Protein AF-A0A6I9X8B0-F1 (afdb_monomer)

Secondary structure (DSSP, 8-state):
-HHHHHHHHHSS----GGGSS-S--SS---EEEEEEEEE-TT--EEEEEEEEETTEEEEEEETTTTEEEESSTTHHHHHHHHHT-HHHHHHHHHIIIIIHHHHHHHHHHHSHHHHS--BPPEEEEEEEE-STTEEEEEEEEEEEBSS-EEEEEEETTEE--TTEEE---EE-TTS-EEEEEEEEEEGGGGGGEEEEEEETT-SS-EEE----------------------------

Solvent-accessible surface area (backbone atoms only — not comparable to full-atom values): 14202 Å² total; per-residue (Å²): 125,67,69,57,60,54,46,61,65,61,69,41,70,93,64,67,75,72,82,71,56,84,78,78,72,95,69,92,81,49,81,45,77,50,77,45,57,49,75,46,96,89,66,51,72,48,63,45,48,37,34,30,45,7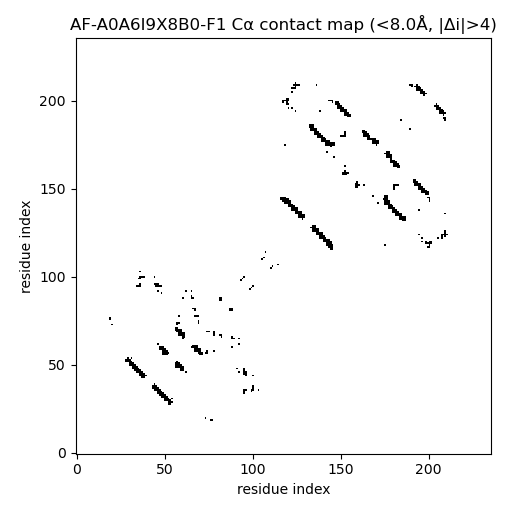3,90,37,74,28,38,33,58,38,82,89,79,58,44,68,47,51,67,43,80,75,26,45,60,57,36,53,58,49,64,74,38,63,65,56,45,52,53,52,48,46,42,30,69,44,58,41,44,54,48,49,53,49,47,51,68,76,36,41,67,70,71,67,49,58,36,49,64,50,72,50,44,47,76,44,84,50,79,93,61,30,26,34,44,35,38,38,38,34,62,18,24,64,82,71,67,49,77,45,47,24,47,86,84,42,78,49,68,82,69,49,51,70,57,72,79,41,80,45,97,88,73,28,26,34,39,38,42,28,36,70,42,47,59,94,54,47,88,52,43,34,38,38,38,41,42,90,40,42,98,60,69,48,74,43,54,74,69,81,82,74,80,77,80,72,81,72,75,83,79,78,91,79,80,82,84,81,87,76,86,84,89,134

Radius of gyration: 28.67 Å; Cα contacts (8 Å, |Δi|>4): 353; chains: 1; bounding box: 65×74×68 Å

Sequence (236 aa):
MTENLHRWLSDLPVMSPFSCIPIFSAGFHSWQNVIGCRLSDEGQKQGVYQYGYDGEDFISLDEKTLSWIAANVHAQETKRRWEAEPLIALSKKDCLENKCIELLQKCVKYGKDSLLRKEPPVAKVTHKIQYKGLETLICRVYSFYPKEVNVTWRKDGKVCEKGTFGTDVLPNSDGTYHTWLSIKVDIEKRDYYRCYVEHAGLPKPLIVAWEEPGERTGVGVPVECGQTCPLSGHTK

InterPro domains:
  IPR001039 MHC class I alpha chain, alpha1 alpha2 domains [PR01638] (27-43)
  IPR001039 MHC class I alpha chain, alpha1 alpha2 domains [PR01638] (47-64)
  IPR001039 MHC class I alpha chain, alpha1 alpha2 domains [PR01638] (93-111)
  IPR003006 Immunoglobulin/major histocompatibility complex, conserved site [PS00290] (193-199)
  IPR003597 Immunoglobulin C1-set [PF07654] (132-202)
  IPR003597 Immunoglobulin C1-set [SM00407] (134-205)
  IPR007110 Immunoglobulin-like domain [PS50835] (120-209)
  IPR011161 MHC class I-like antigen recognition-like [PF00129] (26-115)
  IPR011162 MHC classes I/II-like antigen recognition protein [SSF54452] (25-113)
  IPR013783 Immunoglobulin-like fold [G3DSA:2.60.40.10] (117-212)
  IPR036179 Immunoglobulin-like domain superfamily [SSF48726] (120-212)
  IPR037055 MHC class I-like antigen recognition-like superfamily [G3DSA:3.30.500.10] (20-116)
  IPR050208 Antigen-presenting and immune regulatory MHC class I-related [PTHR16675] (25-219)

pLDDT: mean 81.99, std 22.09, range [30.02, 98.25]

Structure (mmCIF, N/CA/C/O backbone):
data_AF-A0A6I9X8B0-F1
#
_entry.id   AF-A0A6I9X8B0-F1
#
loop_
_atom_site.group_PDB
_atom_site.id
_atom_site.type_symbol
_atom_site.label_atom_id
_atom_site.label_alt_id
_atom_site.label_comp_id
_atom_site.label_asym_id
_atom_site.label_entity_id
_atom_site.label_seq_id
_atom_site.pdbx_PDB_ins_code
_atom_site.Cartn_x
_atom_site.Cartn_y
_atom_site.Cartn_z
_atom_site.occupancy
_atom_site.B_iso_or_equiv
_atom_site.auth_seq_id
_atom_site.auth_comp_id
_atom_site.auth_asym_id
_atom_site.auth_atom_id
_atom_site.pdbx_PDB_model_num
ATOM 1 N N . MET A 1 1 ? -0.646 -17.484 -19.642 1.00 38.97 1 MET A N 1
ATOM 2 C CA . MET A 1 1 ? -0.103 -16.342 -18.860 1.00 38.97 1 MET A CA 1
ATOM 3 C C . MET A 1 1 ? 1.308 -16.595 -18.324 1.00 38.97 1 MET A C 1
ATOM 5 O O . MET A 1 1 ? 2.031 -15.629 -18.136 1.00 38.97 1 MET A O 1
ATOM 9 N N . THR A 1 2 ? 1.734 -17.849 -18.142 1.00 30.02 2 THR A N 1
ATOM 10 C CA . THR A 1 2 ? 3.074 -18.242 -17.660 1.00 30.02 2 THR A CA 1
ATOM 11 C C . THR A 1 2 ? 4.187 -18.176 -18.715 1.00 30.02 2 THR A C 1
ATOM 13 O O . THR A 1 2 ? 5.326 -17.883 -18.367 1.00 30.02 2 THR A O 1
ATOM 16 N N . GLU A 1 3 ? 3.875 -18.356 -20.004 1.00 30.12 3 GLU A N 1
ATOM 17 C CA . GLU A 1 3 ? 4.884 -18.292 -21.080 1.00 30.12 3 GLU A CA 1
ATOM 18 C C . GLU A 1 3 ? 5.527 -16.909 -21.233 1.00 30.12 3 GLU A C 1
ATOM 20 O O . GLU A 1 3 ? 6.707 -16.814 -21.554 1.00 30.12 3 GLU A O 1
ATOM 25 N N . ASN A 1 4 ? 4.792 -15.830 -20.940 1.00 40.75 4 ASN A N 1
ATOM 26 C CA . ASN A 1 4 ? 5.361 -14.487 -21.013 1.00 40.75 4 ASN A CA 1
ATOM 27 C C . ASN A 1 4 ? 6.419 -14.272 -19.927 1.00 40.75 4 ASN A C 1
ATOM 29 O O . ASN A 1 4 ? 7.478 -13.750 -20.248 1.00 40.75 4 ASN A O 1
ATOM 33 N N . LEU A 1 5 ? 6.183 -14.708 -18.682 1.00 37.25 5 LEU A N 1
ATOM 34 C CA . LEU A 1 5 ? 7.126 -14.522 -17.568 1.00 37.25 5 LEU A CA 1
ATOM 35 C C . LEU A 1 5 ? 8.457 -15.254 -17.809 1.00 37.25 5 LEU A C 1
ATOM 37 O O . LEU A 1 5 ? 9.519 -14.688 -17.568 1.00 37.25 5 LEU A O 1
ATOM 41 N N . HIS A 1 6 ? 8.404 -16.468 -18.369 1.00 32.59 6 HIS A N 1
ATOM 42 C CA . HIS A 1 6 ? 9.606 -17.192 -18.790 1.00 32.59 6 HIS A CA 1
ATOM 43 C C . HIS A 1 6 ? 10.332 -16.494 -19.944 1.00 32.59 6 HIS A C 1
ATOM 45 O O . HIS A 1 6 ? 11.556 -16.414 -19.909 1.00 32.59 6 HIS A O 1
ATOM 51 N N . ARG A 1 7 ? 9.595 -15.927 -20.912 1.00 34.72 7 ARG A N 1
ATOM 52 C CA . ARG A 1 7 ? 10.187 -15.166 -22.021 1.00 34.72 7 ARG A CA 1
ATOM 53 C C . ARG A 1 7 ? 10.874 -13.882 -21.548 1.00 34.72 7 ARG A C 1
ATOM 55 O O . ARG A 1 7 ? 11.932 -13.540 -22.046 1.00 34.72 7 ARG A O 1
ATOM 62 N N . TRP A 1 8 ? 10.328 -13.212 -20.532 1.00 41.34 8 TRP A N 1
ATOM 63 C CA . TRP A 1 8 ? 10.958 -12.052 -19.886 1.00 41.34 8 TRP A CA 1
ATOM 64 C C . TRP A 1 8 ? 12.257 -12.400 -19.149 1.00 41.34 8 TRP A C 1
ATOM 66 O O . TRP A 1 8 ? 13.188 -11.598 -19.156 1.00 41.34 8 TRP A O 1
ATOM 76 N N . LEU A 1 9 ? 12.331 -13.586 -18.536 1.00 33.78 9 LEU A N 1
ATOM 77 C CA . LEU A 1 9 ? 13.557 -14.094 -17.913 1.00 33.78 9 LEU A CA 1
ATOM 78 C C . LEU A 1 9 ? 14.574 -14.597 -18.953 1.00 33.78 9 LEU A C 1
ATOM 80 O O . LEU A 1 9 ? 15.768 -14.549 -18.684 1.00 33.78 9 LEU A O 1
ATOM 84 N N . SER A 1 10 ? 14.129 -15.053 -20.132 1.00 33.91 10 SER A N 1
ATOM 85 C CA . SER A 1 10 ? 15.003 -15.560 -21.205 1.00 33.91 10 SER A CA 1
ATOM 86 C C . SER A 1 10 ? 15.423 -14.515 -22.247 1.00 33.91 10 SER A C 1
ATOM 88 O O . SER A 1 10 ? 16.417 -14.727 -22.929 1.00 33.91 10 SER A O 1
ATOM 90 N N . ASP A 1 11 ? 14.683 -13.407 -22.377 1.00 35.75 11 ASP A N 1
ATOM 91 C CA . ASP A 1 11 ? 15.052 -12.219 -23.170 1.00 35.75 11 ASP A CA 1
ATOM 92 C C . ASP A 1 11 ? 15.978 -11.278 -22.374 1.00 35.75 11 ASP A C 1
ATOM 94 O O . ASP A 1 11 ? 16.371 -10.211 -22.854 1.00 35.75 11 ASP A O 1
ATOM 98 N N . LEU A 1 12 ? 16.354 -11.660 -21.146 1.00 35.00 12 LEU A N 1
ATOM 99 C CA . LEU A 1 12 ? 17.630 -11.234 -20.596 1.00 35.00 12 LEU A CA 1
ATOM 100 C C . LEU A 1 12 ? 18.676 -11.792 -21.562 1.00 35.00 12 LEU A C 1
ATOM 102 O O . LEU A 1 12 ? 18.775 -13.016 -21.678 1.00 35.00 12 LEU A O 1
ATOM 106 N N . PRO A 1 13 ? 19.479 -10.959 -22.251 1.00 33.38 13 PRO A N 1
ATOM 107 C CA . PRO A 1 13 ? 20.732 -11.471 -22.757 1.00 33.38 13 PRO A CA 1
ATOM 108 C C . PRO A 1 13 ? 21.352 -12.241 -21.596 1.00 33.38 13 PRO A C 1
ATOM 110 O O . PRO A 1 13 ? 21.390 -11.731 -20.470 1.00 33.38 13 PRO A O 1
ATOM 113 N N . VAL A 1 14 ? 21.834 -13.452 -21.850 1.00 37.66 14 VAL A N 1
ATOM 114 C CA . VAL A 1 14 ? 22.830 -14.089 -20.989 1.00 37.66 14 VAL A CA 1
ATOM 115 C C . VAL A 1 14 ? 24.106 -13.241 -21.104 1.00 37.66 14 VAL A C 1
ATOM 117 O O . VAL A 1 14 ? 25.134 -13.654 -21.617 1.00 37.66 14 VAL A O 1
ATOM 120 N N . MET A 1 15 ? 24.022 -11.983 -20.693 1.00 37.66 15 MET A N 1
ATOM 121 C CA . MET A 1 15 ? 25.127 -11.114 -20.393 1.00 37.66 15 MET A CA 1
ATOM 122 C C . MET A 1 15 ? 25.240 -11.214 -18.895 1.00 37.66 15 MET A C 1
ATOM 124 O O . MET A 1 15 ? 24.616 -10.463 -18.153 1.00 37.66 15 MET A O 1
ATOM 128 N N . SER A 1 16 ? 25.987 -12.233 -18.484 1.00 36.16 16 SER A N 1
ATOM 129 C CA . SER A 1 16 ? 26.510 -12.365 -17.137 1.00 36.16 16 SER A CA 1
ATOM 130 C C . SER A 1 16 ? 26.833 -10.971 -16.568 1.00 36.16 16 SER A C 1
ATOM 132 O O . SER A 1 16 ? 27.780 -10.335 -17.046 1.00 36.16 16 SER A O 1
ATOM 134 N N . PRO A 1 17 ? 26.076 -10.469 -15.571 1.00 42.75 17 PRO A N 1
ATOM 135 C CA . PRO A 1 17 ? 26.444 -9.237 -14.874 1.00 42.75 17 PRO A CA 1
ATOM 136 C C . PRO A 1 17 ? 27.769 -9.420 -14.110 1.00 42.75 17 PRO A C 1
ATOM 138 O O . PRO A 1 17 ? 28.412 -8.450 -13.722 1.00 42.75 17 PRO A O 1
ATOM 141 N N . PHE A 1 18 ? 28.232 -10.668 -13.964 1.00 42.75 18 PHE A N 1
ATOM 142 C CA . PHE A 1 18 ? 29.456 -11.029 -13.261 1.00 42.75 18 PHE A CA 1
ATOM 143 C C . PHE A 1 18 ? 30.750 -10.676 -14.006 1.00 42.75 18 PHE A C 1
ATOM 145 O O . PHE A 1 18 ? 31.819 -10.852 -13.432 1.00 42.75 18 PHE A O 1
ATOM 152 N N . SER A 1 19 ? 30.716 -10.178 -15.251 1.00 44.72 19 SER A N 1
ATOM 153 C CA . SER A 1 19 ? 31.970 -9.843 -15.952 1.00 44.72 19 SER A CA 1
ATOM 154 C C . SER A 1 19 ? 32.614 -8.528 -15.494 1.00 44.72 19 SER A C 1
ATOM 156 O O . SER A 1 19 ? 33.729 -8.240 -15.921 1.00 44.72 19 SER A O 1
ATOM 158 N N . CYS A 1 20 ? 31.919 -7.700 -14.706 1.00 48.81 20 CYS A N 1
ATOM 159 C CA . CYS A 1 20 ? 32.376 -6.341 -14.376 1.00 48.81 20 CYS A CA 1
ATOM 160 C C . CYS A 1 20 ? 32.254 -5.967 -12.891 1.00 48.81 20 CYS A C 1
ATOM 162 O O . CYS A 1 20 ? 32.573 -4.838 -12.525 1.00 48.81 20 CYS A O 1
ATOM 164 N N . ILE A 1 21 ? 31.843 -6.895 -12.026 1.00 48.47 21 ILE A N 1
ATOM 165 C CA . ILE A 1 21 ? 31.989 -6.722 -10.578 1.00 48.47 21 ILE A CA 1
ATOM 166 C C . ILE A 1 21 ? 33.419 -7.162 -10.248 1.00 48.47 21 ILE A C 1
ATOM 168 O O . ILE A 1 21 ? 33.791 -8.273 -10.635 1.00 48.47 21 ILE A O 1
ATOM 172 N N . PRO A 1 22 ? 34.261 -6.327 -9.612 1.00 46.34 22 PRO A N 1
ATOM 173 C CA . PRO A 1 22 ? 35.614 -6.736 -9.268 1.00 46.34 22 PRO A CA 1
ATOM 174 C C . PRO A 1 22 ? 35.566 -8.001 -8.395 1.00 46.34 22 PRO A C 1
ATOM 176 O O . PRO A 1 22 ? 35.023 -8.002 -7.298 1.00 46.34 22 PRO A O 1
ATOM 179 N N . ILE A 1 23 ? 36.089 -9.076 -8.986 1.00 53.22 23 ILE A N 1
ATOM 180 C CA . ILE A 1 23 ? 36.552 -10.366 -8.458 1.00 53.22 23 ILE A CA 1
ATOM 181 C C . ILE A 1 23 ? 36.310 -10.592 -6.948 1.00 53.22 23 ILE A C 1
ATOM 183 O O . ILE A 1 23 ? 37.020 -10.066 -6.097 1.00 53.22 23 ILE A O 1
ATOM 187 N N . PHE A 1 24 ? 35.355 -11.496 -6.691 1.00 49.34 24 PHE A N 1
ATOM 188 C CA . PHE A 1 24 ? 35.249 -12.459 -5.584 1.00 49.34 24 PHE A CA 1
ATOM 189 C C . PHE A 1 24 ? 35.449 -11.939 -4.154 1.00 49.34 24 PHE A C 1
ATOM 191 O O . PHE A 1 24 ? 36.402 -12.299 -3.462 1.00 49.34 24 PHE A O 1
ATOM 198 N N . SER A 1 25 ? 34.433 -11.248 -3.638 1.00 56.28 25 SER A N 1
ATOM 199 C CA . SER A 1 25 ? 34.034 -11.520 -2.257 1.00 56.28 25 SER A CA 1
ATOM 200 C C . SER A 1 25 ? 33.436 -12.930 -2.218 1.00 56.28 25 SER A C 1
ATOM 202 O O . SER A 1 25 ? 32.526 -13.244 -2.986 1.00 56.28 25 SER A O 1
ATOM 204 N N . ALA A 1 26 ? 33.955 -13.813 -1.366 1.00 67.81 26 ALA A N 1
ATOM 205 C CA . ALA A 1 26 ? 33.262 -15.055 -1.052 1.00 67.81 26 ALA A CA 1
ATOM 206 C C . ALA A 1 26 ? 31.986 -14.688 -0.274 1.00 67.81 26 ALA A C 1
ATOM 208 O O . ALA A 1 26 ? 32.034 -14.453 0.930 1.00 67.81 26 ALA A O 1
ATOM 209 N N . GLY A 1 27 ? 30.857 -14.576 -0.973 1.00 78.69 27 GLY A N 1
ATOM 210 C CA . GLY A 1 27 ? 29.609 -14.106 -0.386 1.00 78.69 27 GLY A CA 1
ATOM 211 C C . GLY A 1 27 ? 28.408 -14.299 -1.304 1.00 78.69 27 GLY A C 1
ATOM 212 O O . GLY A 1 27 ? 28.542 -14.550 -2.501 1.00 78.69 27 GLY A O 1
ATOM 213 N N . PHE A 1 28 ? 27.216 -14.218 -0.717 1.00 86.44 28 PHE A N 1
ATOM 214 C CA . PHE A 1 28 ? 25.969 -14.181 -1.469 1.00 86.44 28 PHE A CA 1
ATOM 215 C C . PHE A 1 28 ? 25.737 -12.755 -1.966 1.00 86.44 28 PHE A C 1
ATOM 217 O O . PHE A 1 28 ? 25.755 -11.824 -1.165 1.00 86.44 28 PHE A O 1
ATOM 224 N N . HIS A 1 29 ? 25.493 -12.616 -3.265 1.00 85.88 29 HIS A N 1
ATOM 225 C CA . HIS A 1 29 ? 25.162 -11.347 -3.898 1.00 85.88 29 HIS A CA 1
ATOM 226 C C . HIS A 1 29 ? 23.784 -11.432 -4.547 1.00 85.88 29 HIS A C 1
ATOM 228 O O . HIS A 1 29 ? 23.370 -12.493 -5.024 1.00 85.88 29 HIS A O 1
ATOM 234 N N . SER A 1 30 ? 23.074 -10.311 -4.588 1.00 89.81 30 SER A N 1
ATOM 235 C CA . SER A 1 30 ? 21.738 -10.208 -5.164 1.00 89.81 30 SER A CA 1
ATOM 236 C C . SER A 1 30 ? 21.702 -9.179 -6.285 1.00 89.81 30 SER A C 1
ATOM 238 O O . SER A 1 30 ? 22.253 -8.089 -6.178 1.00 89.81 30 SER A O 1
ATOM 240 N N . TRP A 1 31 ? 21.026 -9.538 -7.372 1.00 89.81 31 TRP A N 1
ATOM 241 C CA . TRP A 1 31 ? 20.753 -8.659 -8.501 1.00 89.81 31 TRP A CA 1
ATOM 242 C C . TRP A 1 31 ? 19.243 -8.591 -8.695 1.00 89.81 31 TRP A C 1
ATOM 244 O O . TRP A 1 31 ? 18.586 -9.618 -8.875 1.00 89.81 31 TRP A O 1
ATOM 254 N N . GLN A 1 32 ? 18.687 -7.388 -8.634 1.00 93.56 32 GLN A N 1
ATOM 255 C CA . GLN A 1 32 ? 17.250 -7.148 -8.686 1.00 93.56 32 GLN A CA 1
ATOM 256 C C . GLN A 1 32 ? 16.920 -6.249 -9.870 1.00 93.56 32 GLN A C 1
ATOM 258 O O . GLN A 1 32 ? 17.686 -5.352 -10.206 1.00 93.56 32 GLN A O 1
ATOM 263 N N . ASN A 1 33 ? 15.778 -6.492 -10.510 1.00 94.06 33 ASN A N 1
ATOM 264 C CA . ASN A 1 33 ? 15.296 -5.694 -11.631 1.00 94.06 33 ASN A CA 1
ATOM 265 C C . ASN A 1 33 ? 13.854 -5.260 -11.371 1.00 94.06 33 ASN A C 1
ATOM 267 O O . ASN A 1 33 ? 12.981 -6.102 -11.155 1.00 94.06 33 ASN A O 1
ATOM 271 N N . VAL A 1 34 ? 13.618 -3.954 -11.414 1.00 93.88 34 VAL A N 1
ATOM 272 C CA . VAL A 1 34 ? 12.305 -3.329 -11.303 1.00 93.88 34 VAL A CA 1
ATOM 273 C C . VAL A 1 34 ? 11.911 -2.827 -12.685 1.00 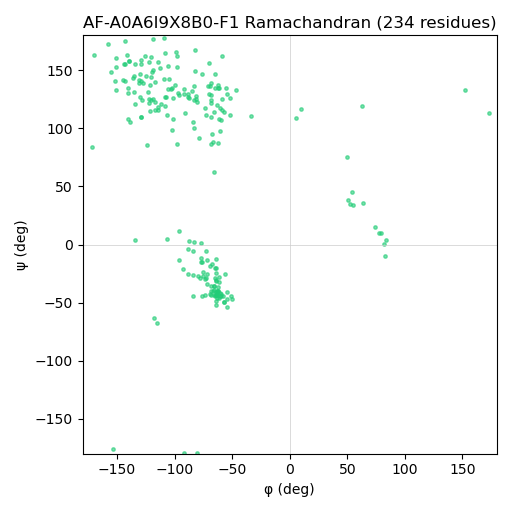93.88 34 VAL A C 1
ATOM 275 O O . VAL A 1 34 ? 12.497 -1.880 -13.207 1.00 93.88 34 VAL A O 1
ATOM 278 N N . ILE A 1 35 ? 10.895 -3.469 -13.262 1.00 93.56 35 ILE A N 1
ATOM 279 C CA . ILE A 1 35 ? 10.276 -3.074 -14.528 1.00 93.56 35 ILE A CA 1
ATOM 280 C C . ILE A 1 35 ? 8.810 -2.763 -14.245 1.00 93.56 35 ILE A C 1
ATOM 282 O O . ILE A 1 35 ? 8.087 -3.612 -13.722 1.00 93.56 35 ILE A O 1
ATOM 286 N N . GLY A 1 36 ? 8.355 -1.569 -14.606 1.00 93.75 36 GLY A N 1
ATOM 287 C CA . GLY A 1 36 ? 6.966 -1.165 -14.423 1.00 93.75 36 GLY A CA 1
ATOM 288 C C . GLY A 1 36 ? 6.517 -0.161 -15.471 1.00 93.75 36 GLY A C 1
ATOM 289 O O . GLY A 1 36 ? 7.336 0.493 -16.105 1.00 93.75 36 GLY A O 1
ATOM 290 N N . CYS A 1 37 ? 5.207 -0.034 -15.647 1.00 95.38 37 CYS A N 1
ATOM 291 C CA . CYS A 1 37 ? 4.609 0.997 -16.482 1.00 95.38 37 CYS A CA 1
ATOM 292 C C . CYS A 1 37 ? 3.300 1.501 -15.879 1.00 95.38 37 CYS A C 1
ATOM 294 O O . CYS A 1 37 ? 2.620 0.804 -15.122 1.00 95.38 37 CYS A O 1
ATOM 296 N N . ARG A 1 38 ? 2.946 2.728 -16.244 1.00 94.75 38 ARG A N 1
ATOM 297 C CA . ARG A 1 38 ? 1.712 3.415 -15.893 1.00 94.75 38 ARG A CA 1
ATOM 298 C C . ARG A 1 38 ? 1.110 4.006 -17.162 1.00 94.75 38 ARG A C 1
ATOM 300 O O . ARG A 1 38 ? 1.829 4.565 -17.989 1.00 94.75 38 ARG A O 1
ATOM 307 N N . LEU A 1 39 ? -0.207 3.891 -17.276 1.00 95.12 39 LEU A N 1
ATOM 308 C CA . LEU A 1 39 ? -1.019 4.559 -18.285 1.00 95.12 39 LEU A CA 1
ATOM 309 C C . LEU A 1 39 ? -1.978 5.505 -17.559 1.00 95.12 39 LEU A C 1
ATOM 311 O O . LEU A 1 39 ? -2.706 5.043 -16.681 1.00 95.12 39 LEU A O 1
ATOM 315 N N . SER A 1 40 ? -1.944 6.797 -17.881 1.00 94.25 40 SER A N 1
ATOM 316 C CA . SER A 1 40 ? -2.922 7.764 -17.369 1.00 94.25 40 SER A CA 1
ATOM 317 C C . SER A 1 40 ? -4.214 7.745 -18.190 1.00 94.25 40 SER A C 1
ATOM 319 O O . SER A 1 40 ? -4.246 7.200 -19.298 1.00 94.25 40 SER A O 1
ATOM 321 N N . ASP A 1 41 ? -5.263 8.380 -17.668 1.00 91.06 41 ASP A N 1
ATOM 322 C CA . ASP A 1 41 ? -6.545 8.522 -18.367 1.00 91.06 41 ASP A CA 1
ATOM 323 C C . ASP A 1 41 ? -6.413 9.379 -19.642 1.00 91.06 41 ASP A C 1
ATOM 325 O O . ASP A 1 41 ? -7.099 9.140 -20.633 1.00 91.06 41 ASP A O 1
ATOM 329 N N . GLU A 1 42 ? -5.462 10.318 -19.666 1.00 93.94 42 GLU A N 1
ATOM 330 C CA . GLU A 1 42 ? -5.088 11.123 -20.839 1.00 93.94 42 GLU A CA 1
ATOM 331 C C . GLU A 1 42 ? -4.221 10.348 -21.850 1.00 93.94 42 GLU A C 1
ATOM 333 O O . GLU A 1 42 ? -3.791 10.899 -22.864 1.00 93.94 42 GLU A O 1
ATOM 338 N N . GLY A 1 43 ? -3.930 9.072 -21.579 1.00 90.69 43 GLY A N 1
ATOM 339 C CA . GLY A 1 43 ? -3.096 8.221 -22.423 1.00 90.69 43 GLY A CA 1
ATOM 340 C C . GLY A 1 43 ? -1.593 8.450 -22.252 1.00 90.69 43 GLY A C 1
ATOM 341 O O . GLY A 1 43 ? -0.807 7.905 -23.032 1.00 90.69 43 GLY A O 1
ATOM 342 N N . GLN A 1 44 ? -1.166 9.218 -21.242 1.00 92.88 44 GLN A N 1
ATOM 343 C CA . GLN A 1 44 ? 0.251 9.412 -20.960 1.00 92.88 44 GLN A CA 1
ATOM 344 C C . GLN A 1 44 ? 0.862 8.105 -20.447 1.00 92.88 44 GLN A C 1
ATOM 346 O O . GLN A 1 44 ? 0.366 7.489 -19.500 1.00 92.88 44 GLN A O 1
ATOM 351 N N . LYS A 1 45 ? 1.965 7.695 -21.073 1.00 93.75 45 LYS A N 1
ATOM 352 C CA . LYS A 1 45 ? 2.740 6.515 -20.693 1.00 93.75 45 LYS A CA 1
ATOM 353 C C . LYS A 1 45 ? 3.955 6.940 -19.878 1.00 93.75 45 LYS A C 1
ATOM 355 O O . LYS A 1 45 ? 4.625 7.912 -20.220 1.00 93.75 45 LYS A O 1
ATOM 360 N N . GLN A 1 46 ? 4.234 6.202 -18.815 1.00 93.50 46 GLN A N 1
ATOM 361 C CA . GLN A 1 46 ? 5.448 6.345 -18.019 1.00 93.50 46 GLN A CA 1
ATOM 362 C C . GLN A 1 46 ? 5.927 4.955 -17.626 1.00 93.50 46 GLN A C 1
ATOM 364 O O . GLN A 1 46 ? 5.112 4.142 -17.189 1.00 93.50 46 GLN A O 1
ATOM 369 N N . GLY A 1 47 ? 7.216 4.675 -17.758 1.00 93.19 47 GLY A N 1
ATOM 370 C CA . GLY A 1 47 ? 7.814 3.447 -17.266 1.00 93.19 47 GLY A CA 1
ATOM 371 C C . GLY A 1 47 ? 8.725 3.659 -16.059 1.00 93.19 47 GLY A C 1
ATOM 372 O O . GLY A 1 47 ? 8.945 4.772 -15.571 1.00 93.19 47 GLY A O 1
ATOM 373 N N . VAL A 1 48 ? 9.234 2.533 -15.571 1.00 95.12 48 VAL A N 1
ATOM 374 C CA . VAL A 1 48 ? 10.398 2.433 -14.696 1.00 95.12 48 VAL A CA 1
ATOM 375 C C . VAL A 1 48 ? 11.188 1.215 -15.153 1.00 95.12 48 VAL A C 1
ATOM 377 O O . VAL A 1 48 ? 10.614 0.135 -15.308 1.00 95.12 48 VAL A O 1
ATOM 380 N N . TYR A 1 49 ? 12.494 1.379 -15.349 1.00 94.81 49 TYR A N 1
ATOM 381 C CA . TYR A 1 49 ? 13.419 0.285 -15.635 1.00 94.81 49 TYR A CA 1
ATOM 382 C C . TYR A 1 49 ? 14.715 0.503 -14.852 1.00 94.81 49 TYR A C 1
ATOM 384 O O . TYR A 1 49 ? 15.509 1.388 -15.179 1.00 94.81 49 TYR A O 1
ATOM 392 N N . GLN A 1 50 ? 14.910 -0.278 -13.793 1.00 95.75 50 GLN A N 1
ATOM 393 C CA . GLN A 1 50 ? 15.976 -0.060 -12.817 1.00 95.75 50 GLN A CA 1
ATOM 394 C C . GLN A 1 50 ? 16.536 -1.376 -12.297 1.00 95.75 50 GLN A C 1
ATOM 396 O O . GLN A 1 50 ? 15.794 -2.314 -12.018 1.00 95.75 50 GLN A O 1
ATOM 401 N N . TYR A 1 51 ? 17.849 -1.408 -12.104 1.00 94.38 51 TYR A N 1
ATOM 402 C CA . TYR A 1 51 ? 18.541 -2.494 -11.436 1.00 94.38 51 TYR A CA 1
ATOM 403 C C . TYR A 1 51 ? 19.062 -2.068 -10.068 1.00 94.38 51 TYR A C 1
ATOM 405 O O . TYR A 1 51 ? 19.565 -0.951 -9.905 1.00 94.38 51 TYR A O 1
ATOM 413 N N . GLY A 1 52 ? 18.979 -3.000 -9.122 1.00 95.06 52 GLY A N 1
ATOM 414 C CA . GLY A 1 52 ? 19.612 -2.921 -7.813 1.00 95.06 52 GLY A CA 1
ATOM 415 C C . GLY A 1 52 ? 20.604 -4.064 -7.604 1.00 95.06 52 GLY A C 1
ATOM 416 O O . GLY A 1 52 ? 20.432 -5.156 -8.155 1.00 95.06 52 GLY A O 1
ATOM 417 N N . TYR A 1 53 ? 21.637 -3.805 -6.811 1.00 90.81 53 TYR A N 1
ATOM 418 C CA . TYR A 1 53 ? 22.670 -4.764 -6.441 1.00 90.81 53 TYR A CA 1
ATOM 419 C C . TYR A 1 53 ? 22.861 -4.748 -4.926 1.00 90.81 53 TYR A C 1
ATOM 421 O O . TYR A 1 53 ? 23.040 -3.683 -4.345 1.00 90.81 53 TYR A O 1
ATOM 429 N N . ASP A 1 54 ? 22.780 -5.914 -4.284 1.00 92.31 54 ASP A N 1
ATOM 430 C CA . ASP A 1 54 ? 22.897 -6.062 -2.822 1.00 92.31 54 ASP A CA 1
ATOM 431 C C . ASP A 1 54 ? 21.954 -5.151 -2.013 1.00 92.31 54 ASP A C 1
ATOM 433 O O . ASP A 1 54 ? 22.265 -4.709 -0.911 1.00 92.31 54 ASP A O 1
ATOM 437 N N . GLY A 1 55 ? 20.754 -4.919 -2.557 1.00 91.56 55 GLY A N 1
ATOM 438 C CA . GLY A 1 55 ? 19.717 -4.084 -1.947 1.00 91.56 55 GLY A CA 1
ATOM 439 C C . GLY A 1 55 ? 19.890 -2.579 -2.172 1.00 91.56 55 GLY A C 1
ATOM 440 O O . GLY A 1 55 ? 19.046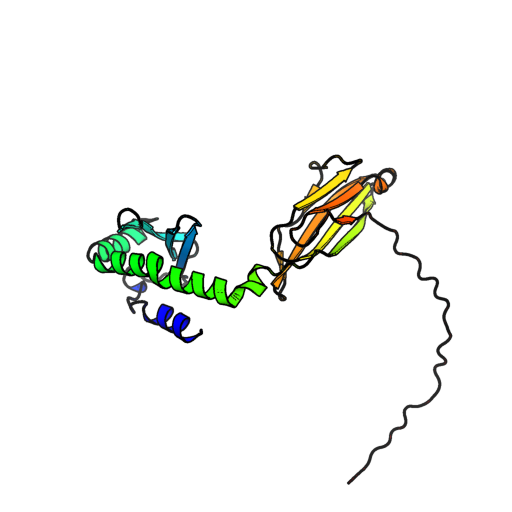 -1.813 -1.713 1.00 91.56 55 GLY A O 1
ATOM 441 N N . GLU A 1 56 ? 20.931 -2.156 -2.892 1.00 94.00 56 GLU A N 1
ATOM 442 C CA . GLU A 1 56 ? 21.182 -0.757 -3.242 1.00 94.00 56 GLU A CA 1
ATOM 443 C C . GLU A 1 56 ? 20.881 -0.472 -4.715 1.00 94.00 56 GLU A C 1
ATOM 445 O O . GLU A 1 56 ? 20.981 -1.347 -5.580 1.00 94.00 56 GLU A O 1
ATOM 450 N N . ASP A 1 57 ? 20.546 0.782 -5.019 1.00 95.50 57 ASP A N 1
ATOM 451 C CA . ASP A 1 57 ? 20.373 1.236 -6.395 1.00 95.50 57 ASP A CA 1
ATOM 452 C C . ASP A 1 57 ? 21.685 1.106 -7.175 1.00 95.50 57 ASP A C 1
ATOM 454 O O . ASP A 1 57 ? 22.758 1.494 -6.705 1.00 95.50 57 ASP A O 1
ATOM 458 N N . PHE A 1 58 ? 21.599 0.580 -8.398 1.00 95.38 58 PHE A N 1
ATOM 459 C CA . PHE A 1 58 ? 22.770 0.339 -9.236 1.00 95.38 58 PHE A CA 1
ATOM 460 C C . PHE A 1 58 ? 22.729 1.160 -10.527 1.00 95.38 58 PHE A C 1
ATOM 462 O O . PHE A 1 58 ? 23.578 2.027 -10.737 1.00 95.38 58 PHE A O 1
ATOM 469 N N . ILE A 1 59 ? 21.742 0.929 -11.395 1.00 95.75 59 ILE A N 1
ATOM 470 C CA . ILE A 1 59 ? 21.610 1.659 -12.665 1.00 95.75 59 ILE A CA 1
ATOM 471 C C . ILE A 1 59 ? 20.146 1.733 -13.107 1.00 95.75 59 ILE A C 1
ATOM 473 O O . ILE A 1 59 ? 19.410 0.756 -12.973 1.00 95.75 59 ILE A O 1
ATOM 477 N N . SER A 1 60 ? 19.715 2.866 -13.657 1.00 97.25 60 SER A N 1
ATOM 478 C CA . SER A 1 60 ? 18.348 3.064 -14.160 1.00 97.25 60 SER A CA 1
ATOM 479 C C . SER A 1 60 ? 18.324 3.739 -15.529 1.00 97.25 60 SER A C 1
ATOM 481 O O . SER A 1 60 ? 19.278 4.411 -15.922 1.00 97.25 60 SER A O 1
ATOM 483 N N . LEU A 1 61 ? 17.248 3.523 -16.283 1.00 96.50 61 LEU A N 1
ATOM 484 C CA . LEU A 1 61 ? 17.027 4.166 -17.577 1.00 96.50 61 LEU A CA 1
ATOM 485 C C . LEU A 1 61 ? 16.297 5.499 -17.385 1.00 96.50 61 LEU A C 1
ATOM 487 O O . LEU A 1 61 ? 15.210 5.533 -16.808 1.00 96.50 61 LEU A O 1
ATOM 491 N N . ASP A 1 62 ? 16.844 6.582 -17.932 1.00 95.75 62 ASP A N 1
ATOM 492 C CA . ASP A 1 62 ? 16.088 7.815 -18.137 1.00 95.75 62 ASP A CA 1
ATOM 493 C C . ASP A 1 62 ? 15.315 7.725 -19.456 1.00 95.75 62 ASP A C 1
ATOM 495 O O . ASP A 1 62 ? 15.875 7.859 -20.543 1.00 95.75 62 ASP A O 1
ATOM 499 N N . GLU A 1 63 ? 14.004 7.518 -19.374 1.00 89.69 63 GLU A N 1
ATOM 500 C CA . GLU A 1 63 ? 13.134 7.365 -20.546 1.00 89.69 63 GLU A CA 1
ATOM 501 C C . GLU A 1 63 ? 13.044 8.600 -21.440 1.00 89.69 63 GLU A C 1
ATOM 503 O O . GLU A 1 63 ? 12.713 8.473 -22.625 1.00 89.69 63 GLU A O 1
ATOM 508 N N . LYS A 1 64 ? 13.308 9.791 -20.887 1.00 90.06 64 LYS A N 1
ATOM 509 C CA . LYS A 1 64 ? 13.209 11.047 -21.639 1.00 90.06 64 LYS A CA 1
ATOM 510 C C . LYS A 1 64 ? 14.404 11.221 -22.559 1.00 90.06 64 LYS A C 1
ATOM 512 O O . LYS A 1 64 ? 14.241 11.622 -23.707 1.00 90.06 64 LYS A O 1
ATOM 517 N N . THR A 1 65 ? 15.593 10.936 -22.040 1.00 94.31 65 THR A N 1
ATOM 518 C CA . THR A 1 65 ? 16.857 11.108 -22.766 1.00 94.31 65 THR A CA 1
ATOM 519 C C . THR A 1 65 ? 17.348 9.817 -23.415 1.00 94.31 65 THR A C 1
ATOM 521 O O . THR A 1 65 ? 18.231 9.872 -24.264 1.00 94.31 65 THR A O 1
ATOM 524 N N . LEU A 1 66 ? 16.769 8.669 -23.042 1.00 93.75 66 LEU A N 1
ATOM 525 C CA . LEU A 1 66 ? 17.233 7.325 -23.397 1.00 93.75 66 LEU A CA 1
ATOM 526 C C . LEU A 1 66 ? 18.697 7.080 -23.019 1.00 93.75 66 LEU A C 1
ATOM 528 O O . LEU A 1 66 ? 19.412 6.344 -23.696 1.00 93.75 66 LEU A O 1
ATOM 532 N N . SER A 1 67 ? 19.118 7.692 -21.914 1.00 95.31 67 SER A N 1
ATOM 533 C CA . SER A 1 67 ? 20.440 7.515 -21.319 1.00 95.31 67 SER A CA 1
ATOM 534 C C . SER A 1 67 ? 20.357 6.713 -20.023 1.00 95.31 67 SER A C 1
ATOM 536 O O . SER A 1 67 ? 19.277 6.528 -19.455 1.00 95.31 67 SER A O 1
ATOM 538 N N . TRP A 1 68 ? 21.501 6.222 -19.547 1.00 96.25 68 TRP A N 1
ATOM 539 C CA . TRP A 1 68 ? 21.558 5.444 -18.313 1.00 96.25 68 TRP A CA 1
ATOM 540 C C . TRP A 1 68 ? 22.077 6.291 -17.150 1.00 96.25 68 TRP A C 1
ATOM 542 O O . TRP A 1 68 ? 23.083 6.997 -17.253 1.00 96.25 68 TRP A O 1
ATOM 552 N N . ILE A 1 69 ? 21.415 6.197 -16.002 1.00 97.44 69 ILE A N 1
ATOM 553 C CA . ILE A 1 69 ? 21.809 6.856 -14.759 1.00 97.44 69 ILE A CA 1
ATOM 554 C C . ILE A 1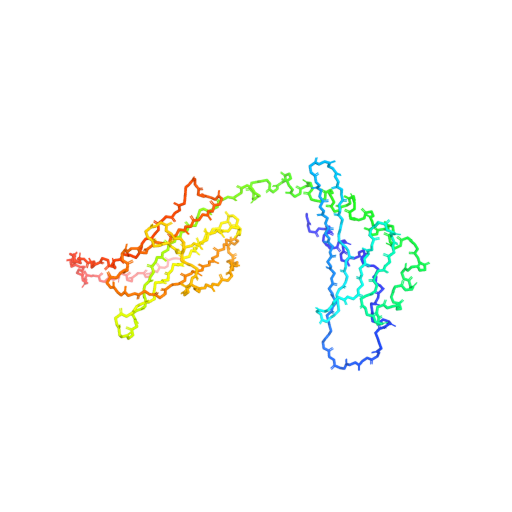 69 ? 22.482 5.808 -13.873 1.00 97.44 69 ILE A C 1
ATOM 556 O O . ILE A 1 69 ? 21.830 4.911 -13.347 1.00 97.44 69 ILE A O 1
ATOM 560 N N . ALA A 1 70 ? 23.802 5.908 -13.727 1.00 96.38 70 ALA A N 1
ATOM 561 C CA . ALA A 1 70 ? 24.573 5.079 -12.805 1.00 96.38 70 ALA A CA 1
ATOM 562 C C . ALA A 1 70 ? 24.476 5.656 -11.387 1.00 96.38 70 ALA A C 1
ATOM 564 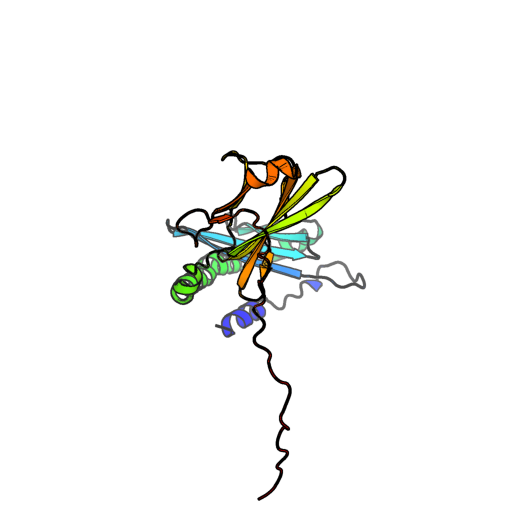O O . ALA A 1 70 ? 24.809 6.822 -11.177 1.00 96.38 70 ALA A O 1
ATOM 565 N N . ALA A 1 71 ? 24.054 4.839 -10.423 1.00 96.44 71 ALA A N 1
ATOM 566 C CA . ALA A 1 71 ? 23.884 5.259 -9.034 1.00 96.44 71 ALA A CA 1
ATOM 567 C C . ALA A 1 71 ? 25.213 5.304 -8.259 1.00 96.44 71 ALA A C 1
ATOM 569 O O . ALA A 1 71 ? 25.363 6.088 -7.326 1.00 96.44 71 ALA A O 1
ATOM 570 N N . ASN A 1 72 ? 26.202 4.497 -8.657 1.00 91.94 72 ASN A N 1
ATOM 571 C CA . ASN A 1 72 ? 27.515 4.443 -8.015 1.00 91.94 72 ASN A CA 1
ATOM 572 C C . ASN A 1 72 ? 28.655 4.226 -9.029 1.00 91.94 72 ASN A C 1
ATOM 574 O O . ASN A 1 72 ? 28.433 4.043 -10.229 1.00 91.94 72 ASN A O 1
ATOM 578 N N . VAL A 1 73 ? 29.901 4.259 -8.545 1.00 90.56 73 VAL A N 1
ATOM 579 C CA . VAL A 1 73 ? 31.106 4.120 -9.384 1.00 90.56 73 VAL A CA 1
ATOM 580 C C . VAL A 1 73 ? 31.213 2.755 -10.067 1.00 90.56 73 VAL A C 1
ATOM 582 O O . VAL A 1 73 ? 31.725 2.676 -11.180 1.00 90.56 73 VAL A O 1
ATOM 585 N N . HIS A 1 74 ? 30.686 1.695 -9.452 1.00 86.75 74 HIS A N 1
ATOM 586 C CA . HIS A 1 74 ? 30.698 0.345 -10.019 1.00 86.75 74 HIS A CA 1
ATOM 587 C C . HIS A 1 74 ? 29.708 0.208 -11.186 1.00 86.75 74 HIS A C 1
ATOM 589 O O . HIS A 1 74 ? 29.956 -0.540 -12.130 1.00 86.75 74 HIS A O 1
ATOM 595 N N . ALA A 1 75 ? 28.626 0.989 -11.182 1.00 91.25 75 ALA A N 1
ATOM 596 C CA . ALA A 1 75 ? 27.666 1.040 -12.279 1.00 91.25 75 ALA A CA 1
ATOM 597 C C . ALA A 1 75 ? 28.154 1.837 -13.503 1.00 91.25 75 ALA A C 1
ATOM 599 O O . ALA A 1 75 ? 27.583 1.694 -14.585 1.00 91.25 75 ALA A O 1
ATOM 600 N N . GLN A 1 76 ? 29.214 2.647 -13.376 1.00 92.69 76 GLN A N 1
ATOM 601 C CA . GLN A 1 76 ? 29.726 3.482 -14.475 1.00 92.69 76 GLN A CA 1
ATOM 602 C C . GLN A 1 76 ? 30.213 2.657 -15.667 1.00 92.69 76 GLN A C 1
ATOM 604 O O . GLN A 1 76 ? 30.008 3.047 -16.815 1.00 92.69 76 GLN A O 1
ATOM 609 N N . GLU A 1 77 ? 30.827 1.503 -15.411 1.00 87.81 77 GLU A N 1
ATOM 610 C CA . GLU A 1 77 ? 31.290 0.630 -16.489 1.00 87.81 77 GLU A CA 1
ATOM 611 C C . GLU A 1 77 ? 30.111 -0.002 -17.241 1.00 87.81 77 GLU A C 1
ATOM 613 O O . GLU A 1 77 ? 30.071 -0.000 -18.471 1.00 87.81 77 GLU A O 1
ATOM 618 N N . THR A 1 78 ? 29.089 -0.450 -16.505 1.00 88.00 78 THR A N 1
ATOM 619 C CA . THR A 1 78 ? 27.837 -0.954 -17.092 1.00 88.00 78 THR A CA 1
ATOM 620 C C . THR A 1 78 ? 27.153 0.121 -17.931 1.00 88.00 78 THR A C 1
ATOM 622 O O . THR A 1 78 ? 26.755 -0.150 -19.063 1.00 88.00 78 THR A O 1
ATOM 625 N N . LYS A 1 79 ? 27.085 1.357 -17.417 1.00 93.56 79 LYS A N 1
ATOM 626 C CA . LYS A 1 79 ? 26.567 2.518 -18.146 1.00 93.56 79 LYS A CA 1
ATOM 627 C C . LYS A 1 79 ? 27.291 2.709 -19.478 1.00 93.56 79 LYS A C 1
ATOM 629 O O . LYS A 1 79 ? 26.631 2.733 -20.509 1.00 93.56 79 LYS A O 1
ATOM 634 N N . ARG A 1 80 ? 28.628 2.780 -19.480 1.00 94.00 80 ARG A N 1
ATOM 635 C CA . ARG A 1 80 ? 29.419 2.967 -20.713 1.00 94.00 80 ARG A CA 1
ATOM 636 C C . ARG A 1 80 ? 29.159 1.870 -21.739 1.00 94.00 80 ARG A C 1
ATOM 638 O O . ARG A 1 80 ? 28.965 2.174 -22.911 1.00 94.00 80 ARG A O 1
ATOM 645 N N . ARG A 1 81 ? 29.119 0.607 -21.303 1.00 90.88 81 ARG A N 1
ATOM 646 C CA . ARG A 1 81 ? 28.801 -0.529 -22.181 1.00 90.88 81 ARG A CA 1
ATOM 647 C C . ARG A 1 81 ? 27.406 -0.419 -22.782 1.00 90.88 81 ARG A C 1
ATOM 649 O O . ARG A 1 81 ? 27.249 -0.638 -23.974 1.00 90.88 81 ARG A O 1
ATOM 656 N N . TRP A 1 82 ? 26.398 -0.092 -21.978 1.00 92.00 82 TRP A N 1
ATOM 657 C CA . TRP A 1 82 ? 25.025 -0.002 -22.476 1.00 92.00 82 TRP A CA 1
ATOM 658 C C . TRP A 1 82 ? 24.780 1.236 -23.337 1.00 92.00 82 TRP A C 1
ATOM 660 O O . TRP A 1 82 ? 23.980 1.178 -24.264 1.00 92.00 82 TRP A O 1
ATOM 670 N N . GLU A 1 83 ? 25.489 2.336 -23.085 1.00 94.50 83 GLU A N 1
ATOM 671 C CA . GLU A 1 83 ? 25.442 3.540 -23.924 1.00 94.50 83 GLU A CA 1
ATOM 672 C C . GLU A 1 83 ? 26.211 3.378 -25.243 1.00 94.50 83 GLU A C 1
ATOM 674 O O . GLU A 1 83 ? 25.874 4.039 -26.224 1.00 94.50 83 GLU A O 1
ATOM 679 N N . ALA A 1 84 ? 27.184 2.462 -25.313 1.00 94.12 84 ALA A N 1
ATOM 680 C CA . ALA A 1 84 ? 27.843 2.095 -26.568 1.00 94.12 84 ALA A CA 1
ATOM 681 C C . ALA A 1 84 ? 26.904 1.361 -27.548 1.00 94.12 84 ALA A C 1
ATOM 683 O O . ALA A 1 84 ? 27.189 1.301 -28.745 1.00 94.12 84 ALA A O 1
ATOM 684 N N . GLU A 1 85 ? 25.773 0.839 -27.064 1.00 92.62 85 GLU A N 1
ATOM 685 C CA . GLU A 1 85 ? 24.780 0.109 -27.852 1.00 92.62 85 GLU A CA 1
ATOM 686 C C . GLU A 1 85 ? 23.382 0.751 -27.714 1.00 92.62 85 GLU A C 1
ATOM 688 O O . GLU A 1 85 ? 22.552 0.294 -26.922 1.00 92.62 85 GLU A O 1
ATOM 693 N N . PRO A 1 86 ? 23.049 1.779 -28.524 1.00 90.31 86 PRO A N 1
ATOM 694 C CA . PRO A 1 86 ? 21.779 2.514 -28.414 1.00 90.31 86 PRO A CA 1
ATOM 695 C C . PRO A 1 86 ? 20.516 1.642 -28.512 1.00 90.31 86 PRO A C 1
ATOM 697 O O . PRO A 1 86 ? 19.460 1.989 -27.977 1.00 90.31 86 PRO A O 1
ATOM 700 N N . LEU A 1 87 ? 20.617 0.482 -29.171 1.00 92.25 87 LEU A N 1
ATOM 701 C CA . LEU A 1 87 ? 19.528 -0.490 -29.286 1.00 92.25 87 LEU A CA 1
ATOM 702 C C . LEU A 1 87 ? 19.068 -1.035 -27.928 1.00 92.25 87 LEU A C 1
ATOM 704 O O . LEU A 1 87 ? 17.895 -1.380 -27.790 1.00 92.25 87 LEU A O 1
ATOM 708 N N . ILE A 1 88 ? 19.944 -1.078 -26.918 1.00 89.38 88 ILE A N 1
ATOM 709 C CA . ILE A 1 88 ? 19.584 -1.545 -25.576 1.00 89.38 88 ILE A CA 1
ATOM 710 C C . ILE A 1 88 ? 18.542 -0.601 -24.966 1.00 89.38 88 ILE A C 1
ATOM 712 O O . ILE A 1 88 ? 17.475 -1.059 -24.552 1.00 89.38 88 ILE A O 1
ATOM 716 N N . ALA A 1 89 ? 18.805 0.710 -24.961 1.00 93.25 89 ALA A N 1
ATOM 717 C CA . ALA A 1 89 ? 17.878 1.706 -24.421 1.00 93.25 89 ALA A CA 1
ATOM 718 C C . ALA A 1 89 ? 16.553 1.739 -25.204 1.00 93.25 89 ALA A C 1
ATOM 720 O O . ALA A 1 89 ? 15.478 1.763 -24.603 1.00 93.25 89 ALA A O 1
ATOM 721 N N . LEU A 1 90 ? 16.616 1.654 -26.538 1.00 93.62 90 LEU A N 1
ATOM 722 C CA . LEU A 1 90 ? 15.427 1.608 -27.397 1.00 93.62 90 LEU A CA 1
ATOM 723 C C . LEU A 1 90 ? 14.563 0.368 -27.138 1.00 93.62 90 LEU A C 1
ATOM 725 O O . LEU A 1 90 ? 13.344 0.481 -27.026 1.00 93.62 90 LEU A O 1
ATOM 729 N N . SER A 1 91 ? 15.181 -0.805 -26.981 1.00 90.88 91 SER A N 1
ATOM 730 C CA . SER A 1 91 ? 14.467 -2.040 -26.643 1.00 90.88 91 SER A CA 1
ATOM 731 C C . SER A 1 91 ? 13.773 -1.942 -25.282 1.00 90.88 91 SER A C 1
ATOM 733 O O . SER A 1 91 ? 12.634 -2.389 -25.130 1.00 90.88 91 SER A O 1
ATOM 735 N N . LYS A 1 92 ? 14.421 -1.322 -24.285 1.00 92.94 92 LYS A N 1
ATOM 736 C CA . LYS A 1 92 ? 13.800 -1.116 -22.969 1.00 92.94 92 LYS A CA 1
ATOM 737 C C . LYS A 1 92 ? 12.648 -0.116 -23.043 1.00 92.94 92 LYS A C 1
ATOM 739 O O . LYS A 1 92 ? 11.599 -0.395 -22.473 1.00 92.94 92 LYS A O 1
ATOM 744 N N . LYS A 1 93 ? 12.783 0.969 -23.811 1.00 93.56 93 LYS A N 1
ATOM 745 C CA . LYS A 1 93 ? 11.680 1.908 -24.071 1.00 93.56 93 LYS A CA 1
ATOM 746 C C . LYS A 1 93 ? 10.471 1.207 -24.693 1.00 93.56 93 LYS A C 1
ATOM 748 O O . LYS A 1 93 ? 9.369 1.347 -24.176 1.00 93.56 93 LYS A O 1
ATOM 753 N N . ASP A 1 94 ? 10.672 0.413 -25.746 1.00 92.56 94 ASP A N 1
ATOM 754 C CA . ASP A 1 94 ? 9.586 -0.330 -26.402 1.00 92.56 94 ASP A CA 1
ATOM 755 C C . ASP A 1 94 ? 8.883 -1.300 -25.435 1.00 92.56 94 ASP A C 1
ATOM 757 O O . ASP A 1 94 ? 7.653 -1.351 -25.351 1.00 92.56 94 ASP A O 1
ATOM 761 N N . CYS A 1 95 ? 9.664 -2.007 -24.615 1.00 91.50 95 CYS A N 1
ATOM 762 C CA . CYS A 1 95 ? 9.141 -2.844 -23.542 1.00 91.50 95 CYS A CA 1
ATOM 763 C C . CYS A 1 95 ? 8.218 -2.063 -22.587 1.00 91.50 95 CYS A C 1
ATOM 765 O O . CYS A 1 95 ? 7.139 -2.555 -22.247 1.00 91.50 95 CYS A O 1
ATOM 767 N N . LEU A 1 96 ? 8.629 -0.870 -22.150 1.00 93.81 96 LEU A N 1
ATOM 768 C CA . LEU A 1 96 ? 7.892 -0.051 -21.182 1.00 93.81 96 LEU A CA 1
ATOM 769 C C . LEU A 1 96 ? 6.647 0.595 -21.800 1.00 93.81 96 LEU A C 1
ATOM 771 O O . LEU A 1 96 ? 5.577 0.564 -21.195 1.00 93.81 96 LEU A O 1
ATOM 775 N N . GLU A 1 97 ? 6.762 1.140 -23.010 1.00 93.19 97 GLU A N 1
ATOM 776 C CA . GLU A 1 97 ? 5.694 1.908 -23.658 1.00 93.19 97 GLU A CA 1
ATOM 777 C C . GLU A 1 97 ? 4.665 1.035 -24.384 1.00 93.19 97 GLU A C 1
ATOM 779 O O . GLU A 1 97 ? 3.512 1.449 -24.535 1.00 93.19 97 GLU A O 1
ATOM 784 N N . ASN A 1 98 ? 5.044 -0.162 -24.836 1.00 91.44 98 ASN A N 1
ATOM 785 C CA . ASN A 1 98 ? 4.163 -1.024 -25.623 1.00 91.44 98 ASN A CA 1
ATOM 786 C C . ASN A 1 98 ? 3.838 -2.316 -24.879 1.00 91.44 98 ASN A C 1
ATOM 788 O O . ASN A 1 98 ? 2.702 -2.502 -24.442 1.00 91.44 98 ASN A O 1
ATOM 792 N N . LYS A 1 99 ? 4.827 -3.193 -24.679 1.00 91.81 99 LYS A N 1
ATOM 793 C CA . LYS A 1 99 ? 4.583 -4.545 -24.149 1.00 91.81 99 LYS A CA 1
ATOM 794 C C . LYS A 1 99 ? 4.027 -4.521 -22.722 1.00 91.81 99 LYS A C 1
ATOM 796 O O . LYS A 1 99 ? 3.084 -5.248 -22.413 1.00 91.81 99 LYS A O 1
ATOM 801 N N . CYS A 1 100 ? 4.575 -3.673 -21.853 1.00 93.31 100 CYS A N 1
ATOM 802 C CA . CYS A 1 100 ? 4.082 -3.514 -20.489 1.00 93.31 100 CYS A CA 1
ATOM 803 C C . CYS A 1 100 ? 2.663 -2.928 -20.466 1.00 93.31 100 CYS A C 1
ATOM 805 O O . CYS A 1 100 ? 1.799 -3.454 -19.766 1.00 93.31 100 CYS A O 1
ATOM 807 N N . ILE A 1 101 ? 2.390 -1.899 -21.275 1.00 95.00 101 ILE A N 1
ATOM 808 C CA . ILE A 1 101 ? 1.064 -1.267 -21.351 1.00 95.00 101 ILE A CA 1
ATOM 809 C C . ILE A 1 101 ? 0.007 -2.248 -21.873 1.00 95.00 101 ILE A C 1
ATOM 811 O O . ILE A 1 101 ? -1.092 -2.316 -21.326 1.00 95.00 101 ILE A O 1
ATOM 815 N N . GLU A 1 102 ? 0.335 -3.056 -22.881 1.00 93.81 102 GLU A N 1
ATOM 816 C CA . GLU A 1 102 ? -0.561 -4.096 -23.393 1.00 93.81 102 GLU A CA 1
ATOM 817 C C . GLU A 1 102 ? -0.908 -5.122 -22.302 1.00 93.81 102 GLU A C 1
ATOM 819 O O . GLU A 1 102 ? -2.072 -5.503 -22.132 1.00 93.81 102 GLU A O 1
ATOM 824 N N . LEU A 1 103 ? 0.093 -5.559 -21.528 1.00 93.06 103 LEU A N 1
ATOM 825 C CA . LEU A 1 103 ? -0.123 -6.453 -20.391 1.00 93.06 103 LEU A CA 1
ATOM 826 C C . LEU A 1 103 ? -0.974 -5.788 -19.309 1.00 93.06 103 LEU A C 1
ATOM 828 O O . LEU A 1 103 ? -1.907 -6.418 -18.818 1.00 93.06 103 LEU A O 1
ATOM 832 N N . LEU A 1 104 ? -0.709 -4.522 -18.983 1.00 93.12 104 LEU A N 1
ATOM 833 C CA . LEU A 1 104 ? -1.496 -3.747 -18.028 1.00 93.12 104 LEU A CA 1
ATOM 834 C C . LEU A 1 104 ? -2.971 -3.690 -18.451 1.00 93.12 104 LEU A C 1
ATOM 836 O O . LEU A 1 104 ? -3.850 -4.029 -17.663 1.00 93.12 104 LEU A O 1
ATOM 840 N N . GLN A 1 105 ? -3.253 -3.353 -19.711 1.00 92.50 105 GLN A N 1
ATOM 841 C CA . GLN A 1 105 ? -4.617 -3.305 -20.246 1.00 92.50 105 GLN A CA 1
ATOM 842 C C . GLN A 1 105 ? -5.303 -4.678 -20.218 1.00 92.50 105 GLN A C 1
ATOM 844 O O . GLN A 1 105 ? -6.483 -4.771 -19.871 1.00 92.50 105 GLN A O 1
ATOM 849 N N . LYS A 1 106 ? -4.579 -5.763 -20.529 1.00 92.88 106 LYS A N 1
ATOM 850 C CA . LYS A 1 106 ? -5.096 -7.136 -20.393 1.00 92.88 106 LYS A CA 1
ATOM 851 C C . LYS A 1 106 ? -5.420 -7.471 -18.936 1.00 92.88 106 LYS A C 1
ATOM 853 O O . LYS A 1 106 ? -6.501 -7.996 -18.673 1.00 92.88 106 LYS A O 1
ATOM 858 N N . CYS A 1 107 ? -4.531 -7.144 -17.999 1.00 90.00 107 CYS A N 1
ATOM 859 C CA . CYS A 1 107 ? -4.751 -7.344 -16.566 1.00 90.00 107 CYS A CA 1
ATOM 860 C C . CYS A 1 107 ? -5.970 -6.565 -16.068 1.00 90.00 107 CYS A C 1
ATOM 862 O O . CYS A 1 107 ? -6.778 -7.122 -15.335 1.00 90.00 107 CYS A O 1
ATOM 864 N N . VAL A 1 108 ? -6.162 -5.324 -16.517 1.00 90.81 108 VAL A N 1
ATOM 865 C CA . VAL A 1 108 ? -7.350 -4.526 -16.177 1.00 90.81 108 VAL A CA 1
ATOM 866 C C . VAL A 1 108 ? -8.621 -5.140 -16.764 1.00 90.81 108 VAL A C 1
ATOM 868 O O . VAL A 1 108 ? -9.629 -5.250 -16.070 1.00 90.81 108 VAL A O 1
ATOM 871 N N . LYS A 1 109 ? -8.581 -5.590 -18.024 1.00 90.88 109 LYS A N 1
ATOM 872 C CA . LYS A 1 109 ? -9.737 -6.197 -18.695 1.00 90.88 109 LYS A CA 1
ATOM 873 C C . LYS A 1 109 ? -10.178 -7.499 -18.024 1.00 90.88 109 LYS A C 1
ATOM 875 O O . LYS A 1 109 ? -11.368 -7.679 -17.787 1.00 90.88 109 LYS A O 1
ATOM 880 N N . TYR A 1 110 ? -9.240 -8.405 -17.750 1.00 91.00 110 TYR A N 1
ATOM 881 C CA . TYR A 1 110 ? -9.547 -9.734 -17.207 1.00 91.00 110 TYR A CA 1
ATOM 882 C C . TYR A 1 110 ? -9.606 -9.768 -15.676 1.00 91.00 110 TYR A C 1
ATOM 884 O O . TYR A 1 110 ? -10.288 -10.614 -15.113 1.00 91.00 110 TYR A O 1
ATOM 892 N N . GLY A 1 111 ? -8.911 -8.855 -15.000 1.00 88.75 111 GLY A N 1
ATOM 893 C CA . GLY A 1 111 ? -8.860 -8.746 -13.543 1.00 88.75 111 GLY A CA 1
ATOM 894 C C . GLY A 1 111 ? -9.837 -7.727 -12.965 1.00 88.75 111 GLY A C 1
ATOM 895 O O . GLY A 1 111 ? -9.710 -7.386 -11.794 1.00 88.75 111 GLY A O 1
ATOM 896 N N . LYS A 1 112 ? -10.791 -7.224 -13.761 1.00 87.94 112 LYS A N 1
ATOM 897 C CA . LYS A 1 112 ? -11.735 -6.173 -13.356 1.00 87.94 112 LYS A CA 1
ATOM 898 C C . LYS A 1 112 ? -12.438 -6.494 -12.036 1.00 87.94 112 LYS A C 1
ATOM 900 O O . LYS A 1 112 ? -12.500 -5.630 -11.169 1.00 87.94 112 LYS A O 1
ATOM 905 N N . ASP A 1 113 ? -12.903 -7.727 -11.864 1.00 86.19 113 ASP A N 1
ATOM 906 C CA . ASP A 1 113 ? -13.605 -8.139 -10.644 1.00 86.19 113 ASP A CA 1
ATOM 907 C C . ASP A 1 113 ? -12.675 -8.124 -9.424 1.00 86.19 113 ASP A C 1
ATOM 909 O O . ASP A 1 113 ? -13.061 -7.646 -8.361 1.00 86.19 113 ASP A O 1
ATOM 913 N N . SER A 1 114 ? -11.420 -8.555 -9.585 1.00 84.88 114 SER A N 1
ATOM 914 C CA . SER A 1 114 ? -10.401 -8.481 -8.531 1.00 84.88 114 SER A CA 1
ATOM 915 C C . SER A 1 114 ? -9.986 -7.043 -8.211 1.00 84.88 114 SER A C 1
ATOM 917 O O . SER A 1 114 ? -9.724 -6.737 -7.055 1.00 84.88 114 SER A O 1
ATOM 919 N N . LEU A 1 115 ? -9.937 -6.154 -9.209 1.00 85.19 115 LEU A N 1
ATOM 920 C CA . LEU A 1 115 ? -9.616 -4.733 -9.020 1.00 85.19 115 LEU A CA 1
ATOM 921 C C . LEU A 1 115 ? -10.752 -3.965 -8.334 1.00 85.19 115 LEU A C 1
ATOM 923 O O . LEU A 1 115 ? -10.500 -3.041 -7.568 1.00 85.19 115 LEU A O 1
ATOM 927 N N . LEU A 1 116 ? -12.001 -4.341 -8.613 1.00 87.69 116 LEU A N 1
ATOM 928 C CA . LEU A 1 116 ? -13.193 -3.765 -7.986 1.00 87.69 116 LEU A CA 1
ATOM 929 C C . LEU A 1 116 ? -13.581 -4.477 -6.684 1.00 87.69 116 LEU A C 1
ATOM 931 O O . LEU A 1 116 ? -14.522 -4.039 -6.015 1.00 87.69 116 LEU A O 1
ATOM 935 N N . ARG A 1 117 ? -12.873 -5.556 -6.323 1.00 92.69 117 ARG A N 1
ATOM 936 C CA . ARG A 1 117 ? -13.071 -6.305 -5.083 1.00 92.69 117 ARG A CA 1
ATOM 937 C C . ARG A 1 117 ? -12.973 -5.344 -3.910 1.00 92.69 117 ARG A C 1
ATOM 939 O O . ARG A 1 117 ? -12.023 -4.574 -3.781 1.00 92.69 117 ARG A O 1
ATOM 946 N N . LYS A 1 118 ? -13.971 -5.415 -3.042 1.00 95.62 118 LYS A N 1
ATOM 947 C CA . LYS A 1 118 ? -14.021 -4.668 -1.795 1.00 95.62 118 LYS A CA 1
ATOM 948 C C . LYS A 1 118 ? -14.455 -5.608 -0.698 1.00 95.62 118 LYS A C 1
ATOM 950 O O . LYS A 1 118 ? -15.547 -6.165 -0.763 1.00 95.62 118 LYS A O 1
ATOM 955 N N . GLU A 1 119 ? -13.608 -5.751 0.305 1.00 96.56 119 GLU A N 1
ATOM 956 C CA . GLU A 1 119 ? -13.937 -6.482 1.519 1.00 96.56 119 GLU A CA 1
ATOM 957 C C . GLU A 1 119 ? -13.968 -5.512 2.690 1.00 96.56 119 GLU A C 1
ATOM 959 O O . GLU A 1 119 ? -12.951 -4.861 2.961 1.00 96.56 119 GLU A O 1
ATOM 964 N N . PRO A 1 120 ? -15.129 -5.368 3.352 1.00 97.44 120 PRO A N 1
ATOM 965 C CA . PRO A 1 120 ? -15.251 -4.482 4.490 1.00 97.44 120 PRO A CA 1
ATOM 966 C C . PRO A 1 120 ? -14.433 -5.024 5.673 1.00 97.44 120 PRO A C 1
ATOM 968 O O . PRO A 1 120 ? -14.482 -6.223 5.951 1.00 97.44 120 PRO A O 1
ATOM 971 N N . PRO A 1 121 ? -13.724 -4.158 6.414 1.00 97.75 121 PRO A N 1
ATOM 972 C CA . PRO A 1 121 ? -13.010 -4.559 7.611 1.00 97.75 121 PRO A CA 1
ATOM 973 C C . PRO A 1 121 ? -13.951 -5.041 8.706 1.00 97.75 121 PRO A C 1
ATOM 975 O O . PRO A 1 121 ? -15.020 -4.474 8.941 1.00 97.75 121 PRO A O 1
ATOM 978 N N . VAL A 1 122 ? -13.459 -6.004 9.477 1.00 96.88 122 VAL A N 1
ATOM 979 C CA . VAL A 1 122 ? -14.003 -6.347 10.791 1.00 96.88 122 VAL A CA 1
ATOM 980 C C . VAL A 1 122 ? -13.105 -5.727 11.850 1.00 96.88 122 VAL A C 1
ATOM 982 O O . VAL A 1 122 ? -11.897 -5.960 11.854 1.00 96.88 122 VAL A O 1
ATOM 985 N N . ALA A 1 123 ? -13.680 -4.947 12.763 1.00 97.19 123 ALA A N 1
ATOM 986 C CA . ALA A 1 123 ? -12.928 -4.314 13.838 1.00 97.19 123 ALA A CA 1
ATOM 987 C C . ALA A 1 123 ? -13.385 -4.802 15.214 1.00 97.19 123 ALA A C 1
ATOM 989 O O . ALA A 1 123 ? -14.575 -4.972 15.470 1.00 97.19 123 ALA A O 1
ATOM 990 N N . LYS A 1 124 ? -12.422 -5.008 16.115 1.00 96.81 124 LYS A N 1
ATOM 991 C CA . LYS A 1 124 ? -12.662 -5.397 17.505 1.00 96.81 124 LYS A CA 1
ATOM 992 C C . LYS A 1 124 ? -11.792 -4.571 18.434 1.00 96.81 124 LYS A C 1
ATOM 994 O O . LYS A 1 124 ? -10.577 -4.493 18.247 1.00 96.81 124 LYS A O 1
ATOM 999 N N . VAL A 1 125 ? -12.405 -4.015 19.473 1.00 96.81 125 VAL A N 1
ATOM 1000 C CA . VAL A 1 125 ? -11.680 -3.343 20.548 1.00 96.81 125 VAL A CA 1
ATOM 1001 C C . VAL A 1 125 ? -11.478 -4.316 21.703 1.00 96.81 125 VAL A C 1
ATOM 1003 O O . VAL A 1 125 ? -12.405 -4.959 22.183 1.00 96.81 125 VAL A O 1
ATOM 1006 N N . THR A 1 126 ? -10.237 -4.428 22.151 1.00 95.12 126 THR A N 1
ATOM 1007 C CA . THR A 1 126 ? -9.858 -5.127 23.385 1.00 95.12 126 THR A CA 1
ATOM 1008 C C . THR A 1 126 ? -9.166 -4.144 24.308 1.00 95.12 126 THR A C 1
ATOM 1010 O O . THR A 1 126 ? -8.667 -3.125 23.838 1.00 95.12 126 THR A O 1
ATOM 1013 N N . HIS A 1 127 ? -9.079 -4.462 25.590 1.00 93.00 127 HIS A N 1
ATOM 1014 C CA . HIS A 1 127 ? -8.354 -3.636 26.544 1.00 93.00 127 HIS A CA 1
ATOM 1015 C C . HIS A 1 127 ? -7.251 -4.426 27.244 1.00 93.00 127 HIS A C 1
ATOM 1017 O O . HIS A 1 127 ? -7.289 -5.656 27.322 1.00 93.00 127 HIS A O 1
ATOM 1023 N N . LYS A 1 128 ? -6.256 -3.700 27.741 1.00 92.19 128 LYS A N 1
ATOM 1024 C CA . LYS A 1 128 ? -5.214 -4.206 28.625 1.00 92.19 128 LYS A CA 1
ATOM 1025 C C . LYS A 1 128 ? -5.121 -3.278 29.827 1.00 92.19 128 LYS A C 1
ATOM 1027 O O . LYS A 1 128 ? -4.647 -2.149 29.692 1.00 92.19 128 LYS A O 1
ATOM 1032 N N . ILE A 1 129 ? -5.558 -3.769 30.981 1.00 90.88 129 ILE A N 1
ATOM 1033 C CA . ILE A 1 129 ? -5.474 -3.046 32.252 1.00 90.88 129 ILE A CA 1
ATOM 1034 C C . ILE A 1 129 ? -3.998 -2.785 32.588 1.00 90.88 129 ILE A C 1
ATOM 1036 O O . ILE A 1 129 ? -3.140 -3.652 32.401 1.00 90.88 129 ILE A O 1
ATOM 1040 N N . GLN A 1 130 ? -3.702 -1.577 33.059 1.00 87.44 130 GLN A N 1
ATOM 1041 C CA . GLN A 1 130 ? -2.396 -1.168 33.567 1.00 87.44 130 GLN A CA 1
ATOM 1042 C C . GLN A 1 130 ? -2.495 -0.757 35.043 1.00 87.44 130 GLN A C 1
ATOM 1044 O O . GLN A 1 130 ? -3.562 -0.741 35.655 1.00 87.44 130 GLN A O 1
ATOM 1049 N N . TYR A 1 131 ? -1.350 -0.424 35.638 1.00 83.06 131 TYR A N 1
ATOM 1050 C CA . TYR A 1 131 ? -1.291 0.098 37.000 1.00 83.06 131 TYR A CA 1
ATOM 1051 C C . TYR A 1 131 ? -1.875 1.517 37.083 1.00 83.06 131 TYR A C 1
ATOM 1053 O O . TYR A 1 131 ? -1.851 2.268 36.110 1.00 83.06 131 TYR A O 1
ATOM 1061 N N . LYS A 1 132 ? -2.322 1.907 38.285 1.00 85.25 132 LYS A N 1
ATOM 1062 C CA . LYS A 1 132 ? -2.801 3.265 38.618 1.00 85.25 132 LYS A CA 1
ATOM 1063 C C . LYS A 1 132 ? -4.066 3.720 37.870 1.00 85.25 132 LYS A C 1
ATOM 1065 O O . LYS A 1 132 ? -4.190 4.895 37.553 1.00 85.25 132 LYS A O 1
ATOM 1070 N N . GLY A 1 133 ? -5.002 2.810 37.600 1.00 86.88 133 GLY A N 1
ATOM 1071 C CA . GLY A 1 133 ? -6.297 3.177 37.005 1.00 86.88 133 GLY A CA 1
ATOM 1072 C C . GLY A 1 133 ? -6.230 3.533 35.516 1.00 86.88 133 GLY A C 1
ATOM 1073 O O . GLY A 1 133 ? -7.174 4.104 34.975 1.00 86.88 133 GLY A O 1
ATOM 1074 N N . LEU A 1 134 ? -5.121 3.193 34.858 1.00 91.31 134 LEU A N 1
ATOM 1075 C CA . LEU A 1 134 ? -4.944 3.337 33.421 1.00 91.31 134 LEU A CA 1
ATOM 1076 C C . LEU A 1 134 ? -5.202 2.008 32.721 1.00 91.31 134 LEU A C 1
ATOM 1078 O O . LEU A 1 134 ? -4.938 0.933 33.257 1.00 91.31 134 LEU A O 1
ATOM 1082 N N . GLU A 1 135 ? -5.629 2.080 31.473 1.00 93.50 135 GLU A N 1
ATOM 1083 C CA . GLU A 1 135 ? -5.681 0.936 30.576 1.00 93.50 135 GLU A CA 1
ATOM 1084 C C . GLU A 1 135 ? -5.269 1.333 29.159 1.00 93.50 135 GLU A C 1
ATOM 1086 O O . GLU A 1 135 ? -5.207 2.507 28.793 1.00 93.50 135 GLU A O 1
ATOM 1091 N N . THR A 1 136 ? -4.948 0.334 28.345 1.00 94.81 136 THR A N 1
ATOM 1092 C CA . THR A 1 136 ? -4.752 0.509 26.909 1.00 94.81 136 THR A CA 1
ATOM 1093 C C . THR A 1 136 ? -5.903 -0.118 26.164 1.00 94.81 136 THR A C 1
ATOM 1095 O O . THR A 1 136 ? -6.075 -1.333 26.220 1.00 94.81 136 THR A O 1
ATOM 1098 N N . LEU A 1 137 ? -6.631 0.695 25.411 1.00 95.75 137 LEU A N 1
ATOM 1099 C CA . LEU A 1 137 ? -7.578 0.209 24.421 1.00 95.75 137 LEU A CA 1
ATOM 1100 C C . LEU A 1 137 ? -6.821 -0.115 2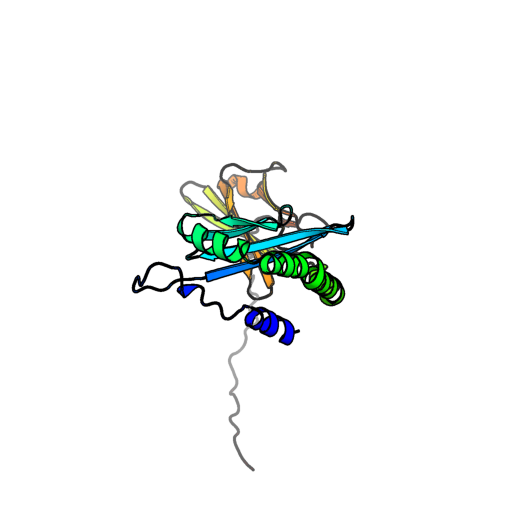3.140 1.00 95.75 137 LEU A C 1
ATOM 1102 O O . LEU A 1 137 ? -5.947 0.643 22.735 1.00 95.75 137 LEU A O 1
ATOM 1106 N N . ILE A 1 138 ? -7.136 -1.245 22.517 1.00 96.81 138 ILE A N 1
ATOM 1107 C CA . ILE A 1 138 ? -6.505 -1.750 21.297 1.00 96.81 138 ILE A CA 1
ATOM 1108 C C . ILE A 1 138 ? -7.619 -2.090 20.314 1.00 96.81 138 ILE A C 1
ATOM 1110 O O . ILE A 1 138 ? -8.342 -3.066 20.513 1.00 96.81 138 ILE A O 1
ATOM 1114 N N . CYS A 1 139 ? -7.737 -1.299 19.256 1.00 97.56 139 CYS A N 1
ATOM 1115 C CA . CYS A 1 139 ? -8.613 -1.539 18.123 1.00 97.56 139 CYS A CA 1
ATOM 1116 C C . CYS A 1 139 ? -7.850 -2.333 17.066 1.00 97.56 139 CYS A C 1
ATOM 1118 O O . CYS A 1 139 ? -6.886 -1.831 16.491 1.00 97.56 139 CYS A O 1
ATOM 1120 N N . ARG A 1 140 ? -8.263 -3.577 16.830 1.00 97.69 140 ARG A N 1
ATOM 1121 C CA . ARG A 1 140 ? -7.715 -4.425 15.768 1.00 97.69 140 ARG A CA 1
ATOM 1122 C C . ARG A 1 140 ? -8.686 -4.469 14.604 1.00 97.69 140 ARG A C 1
ATOM 1124 O O . ARG A 1 140 ? -9.878 -4.656 14.832 1.00 97.69 140 ARG A O 1
ATOM 1131 N N . VAL A 1 141 ? -8.167 -4.303 13.394 1.00 98.19 141 VAL A N 1
ATOM 1132 C CA . VAL A 1 141 ? -8.925 -4.233 12.145 1.00 98.19 141 VAL A CA 1
ATOM 1133 C C . VAL A 1 141 ? -8.422 -5.337 11.219 1.00 98.19 141 VAL A C 1
ATOM 1135 O O . VAL A 1 141 ? -7.220 -5.432 10.970 1.00 98.19 141 VAL A O 1
ATOM 1138 N N . TYR A 1 142 ? -9.328 -6.181 10.738 1.00 97.31 142 TYR A N 1
ATOM 1139 C CA . TYR A 1 142 ? -9.022 -7.436 10.054 1.00 97.31 142 TYR A CA 1
ATOM 1140 C C . TYR A 1 142 ? -9.751 -7.569 8.721 1.00 97.31 142 TYR A C 1
ATOM 1142 O O . TYR A 1 142 ? -10.817 -6.978 8.537 1.00 97.31 142 TYR A O 1
ATOM 1150 N N . SER A 1 143 ? -9.199 -8.427 7.859 1.00 95.88 143 SER A N 1
ATOM 1151 C CA . SER A 1 143 ? -9.852 -8.997 6.676 1.00 95.88 143 SER A CA 1
ATOM 1152 C C . SER A 1 143 ? -10.440 -7.957 5.723 1.00 95.88 143 SER A C 1
ATOM 1154 O O . SER A 1 143 ? -11.567 -8.103 5.266 1.00 95.88 143 SER A O 1
ATOM 1156 N N . PHE A 1 144 ? -9.682 -6.896 5.435 1.00 97.31 144 PHE A N 1
ATOM 1157 C CA . PHE A 1 144 ? -10.122 -5.845 4.515 1.00 97.31 144 PHE A CA 1
ATOM 1158 C C . PHE A 1 144 ? -9.305 -5.790 3.229 1.00 97.31 144 PHE A C 1
ATOM 1160 O O . PHE A 1 144 ? -8.122 -6.125 3.215 1.00 97.31 144 PHE A O 1
ATOM 1167 N N . TYR A 1 145 ? -9.943 -5.327 2.155 1.00 96.44 145 TYR A N 1
ATOM 1168 C CA . TYR A 1 145 ? -9.313 -5.054 0.863 1.00 96.44 145 TYR A CA 1
ATOM 1169 C C . TYR A 1 145 ? -10.078 -3.933 0.140 1.00 96.44 145 TYR A C 1
ATOM 1171 O O . TYR A 1 145 ? -11.309 -4.007 0.086 1.00 96.44 145 TYR A O 1
ATOM 1179 N N . PRO A 1 146 ? -9.422 -2.899 -0.420 1.00 95.88 146 PRO A N 1
ATOM 1180 C CA . PRO A 1 146 ? -7.979 -2.769 -0.665 1.00 95.88 146 PRO A CA 1
ATOM 1181 C C . PRO A 1 146 ? -7.180 -2.354 0.583 1.00 95.88 146 PRO A C 1
ATOM 1183 O O . PRO A 1 146 ? -7.755 -2.212 1.664 1.00 95.88 146 PRO A O 1
ATOM 1186 N N . LYS A 1 147 ? -5.853 -2.208 0.441 1.00 96.38 147 LYS A N 1
ATOM 1187 C CA . LYS A 1 147 ? -4.906 -1.921 1.538 1.00 96.38 147 LYS A CA 1
ATOM 1188 C C . LYS A 1 147 ? -5.193 -0.587 2.231 1.00 96.38 147 LYS A C 1
ATOM 1190 O O . LYS A 1 147 ? -4.919 -0.438 3.420 1.00 96.38 147 LYS A O 1
ATOM 1195 N N . GLU A 1 148 ? -5.698 0.390 1.488 1.00 96.44 148 GLU A N 1
ATOM 1196 C CA . GLU A 1 148 ? -5.926 1.748 1.964 1.00 96.44 148 GLU A CA 1
ATOM 1197 C C . GLU A 1 148 ? -7.061 1.768 2.996 1.00 96.44 148 GLU A C 1
ATOM 1199 O O . GLU A 1 148 ? -8.237 1.590 2.674 1.00 96.44 148 GLU A O 1
ATOM 1204 N N . VAL A 1 149 ? -6.697 2.008 4.255 1.00 97.31 149 VAL A N 1
ATOM 1205 C CA . VAL A 1 149 ? -7.614 2.140 5.388 1.00 97.31 149 VAL A CA 1
ATOM 1206 C C . VAL A 1 149 ? -7.199 3.338 6.233 1.00 97.31 149 VAL A C 1
ATOM 1208 O O . VAL A 1 149 ? -6.010 3.612 6.391 1.00 97.31 149 VAL A O 1
ATOM 1211 N N . ASN A 1 150 ? -8.175 4.039 6.802 1.00 96.50 150 ASN A N 1
ATOM 1212 C CA . ASN A 1 150 ? -7.937 5.095 7.775 1.00 96.50 150 ASN A CA 1
ATOM 1213 C C . ASN A 1 150 ? -8.565 4.694 9.115 1.00 96.50 150 ASN A C 1
ATOM 1215 O O . ASN A 1 150 ? -9.780 4.523 9.219 1.00 96.50 150 ASN A O 1
ATOM 1219 N N . VAL A 1 151 ? -7.729 4.511 10.138 1.00 96.94 151 VAL A N 1
ATOM 1220 C CA . VAL A 1 151 ? -8.149 4.062 11.469 1.00 96.94 151 VAL A CA 1
ATOM 1221 C C . VAL A 1 151 ? -7.752 5.120 12.493 1.00 96.94 151 VAL A C 1
ATOM 1223 O O . VAL A 1 151 ? -6.585 5.491 12.592 1.00 96.94 151 VAL A O 1
ATOM 1226 N N . THR A 1 152 ? -8.716 5.611 13.273 1.00 96.69 152 THR A N 1
ATOM 1227 C CA . THR A 1 152 ? -8.486 6.679 14.259 1.00 96.69 152 THR A CA 1
ATOM 1228 C C . THR A 1 152 ? -9.162 6.387 15.591 1.00 96.69 152 THR A C 1
ATOM 1230 O O . THR A 1 152 ? -10.281 5.879 15.644 1.00 96.69 152 THR A O 1
ATOM 1233 N N . TRP A 1 153 ? -8.505 6.762 16.688 1.00 96.88 153 TRP A N 1
ATOM 1234 C CA . TRP A 1 153 ? -9.163 6.900 17.984 1.00 96.88 153 TRP A CA 1
ATOM 1235 C C . TRP A 1 153 ? -9.792 8.283 18.080 1.00 96.88 153 TRP A C 1
ATOM 1237 O O . TRP A 1 153 ? -9.135 9.281 17.780 1.00 96.88 153 TRP A O 1
ATOM 1247 N N . ARG A 1 154 ? -11.056 8.355 18.503 1.00 96.00 154 ARG A N 1
ATOM 1248 C CA . ARG A 1 154 ? -11.724 9.629 18.779 1.00 96.00 154 ARG A CA 1
ATOM 1249 C C . ARG A 1 154 ? -12.332 9.631 20.170 1.00 96.00 154 ARG A C 1
ATOM 1251 O O . ARG A 1 154 ? -12.947 8.645 20.577 1.00 96.00 154 ARG A O 1
ATOM 1258 N N . LYS A 1 155 ? -12.193 10.763 20.853 1.00 93.88 155 LYS A N 1
ATOM 1259 C CA . LYS A 1 155 ? -12.855 11.069 22.119 1.00 93.88 155 LYS A CA 1
ATOM 1260 C C . LYS A 1 155 ? -13.859 12.187 21.883 1.00 93.88 155 LYS A C 1
ATOM 1262 O O . LYS A 1 155 ? -13.469 13.253 21.407 1.00 93.88 155 LYS A O 1
ATOM 1267 N N . ASP A 1 156 ? -15.136 11.936 22.161 1.00 86.50 156 ASP A N 1
ATOM 1268 C CA . ASP A 1 156 ? -16.220 12.914 21.955 1.00 86.50 156 ASP A CA 1
ATOM 1269 C C . ASP A 1 156 ? -16.208 13.531 20.537 1.00 86.50 156 ASP A C 1
ATOM 1271 O O . ASP A 1 156 ? -16.393 14.730 20.336 1.00 86.50 156 ASP A O 1
ATOM 1275 N N . GLY A 1 157 ? -15.890 12.705 19.533 1.00 83.81 157 GLY A N 1
ATOM 1276 C CA . GLY A 1 157 ? -15.796 13.102 18.123 1.00 83.81 157 GLY A CA 1
ATOM 1277 C C . GLY A 1 157 ? -14.467 13.739 17.691 1.00 83.81 157 GLY A C 1
ATOM 1278 O O . GLY A 1 157 ? -14.232 13.861 16.490 1.00 83.81 157 GLY A O 1
ATOM 1279 N N . LYS A 1 158 ? -13.563 14.086 18.617 1.00 91.88 158 LYS A N 1
ATOM 1280 C CA . LYS A 1 158 ? -12.246 14.668 18.301 1.00 91.88 158 LYS A CA 1
ATOM 1281 C C . LYS A 1 158 ? -11.174 13.591 18.164 1.00 91.88 158 LYS A C 1
ATOM 1283 O O . LYS A 1 158 ? -11.076 12.711 19.016 1.00 91.88 158 LYS A O 1
ATOM 1288 N N . VAL A 1 159 ? -10.358 13.679 17.114 1.00 94.44 159 VAL A N 1
ATOM 1289 C CA . VAL A 1 159 ? -9.259 12.735 16.848 1.00 94.44 159 VAL A CA 1
ATOM 1290 C C . VAL A 1 159 ? -8.186 12.824 17.936 1.00 94.44 159 VAL A C 1
ATOM 1292 O O . VAL A 1 159 ? -7.776 13.912 18.339 1.00 94.44 159 VAL A O 1
ATOM 1295 N N . CYS A 1 160 ? -7.736 11.665 18.417 1.00 92.00 160 CYS A N 1
ATOM 1296 C CA . CYS A 1 160 ? -6.684 11.531 19.415 1.00 92.00 160 CYS A CA 1
ATOM 1297 C C . CYS A 1 160 ? -5.365 11.123 18.748 1.00 92.00 160 CYS A C 1
ATOM 1299 O O . CYS A 1 160 ? -5.131 9.945 18.488 1.00 92.00 160 CYS A O 1
ATOM 1301 N N . GLU A 1 161 ? -4.486 12.091 18.497 1.00 85.81 161 GLU A N 1
ATOM 1302 C CA . GLU A 1 161 ? -3.143 11.816 17.963 1.00 85.81 161 GLU A CA 1
ATOM 1303 C C . GLU A 1 161 ? -2.147 11.461 19.076 1.00 85.81 161 GLU A C 1
ATOM 1305 O O . GLU A 1 161 ? -1.375 10.508 18.974 1.00 85.81 161 GLU A O 1
ATOM 1310 N N . LYS A 1 162 ? -2.173 12.211 20.184 1.00 84.12 162 LYS A N 1
ATOM 1311 C CA . LYS A 1 162 ? -1.240 12.010 21.298 1.00 84.12 162 LYS A CA 1
ATOM 1312 C C . LYS A 1 162 ? -1.542 10.712 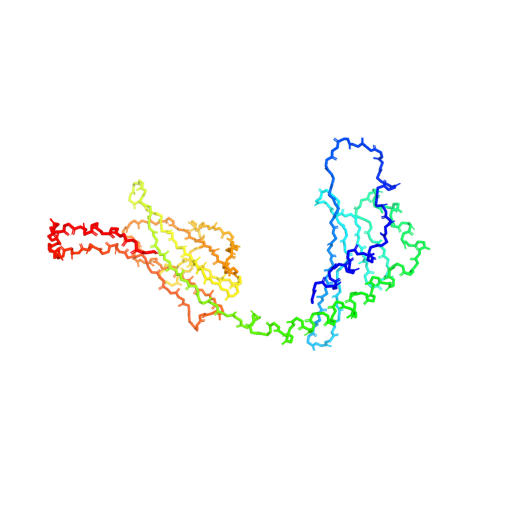22.041 1.00 84.12 162 LYS A C 1
ATOM 1314 O O . LYS A 1 162 ? -2.662 10.499 22.494 1.00 84.12 162 LYS A O 1
ATOM 1319 N N . GLY A 1 163 ? -0.508 9.893 22.240 1.00 78.69 163 GLY A N 1
ATOM 1320 C CA . GLY A 1 163 ? -0.616 8.632 22.981 1.00 78.69 163 GLY A CA 1
ATOM 1321 C C . GLY A 1 163 ? -1.256 7.493 22.187 1.00 78.69 163 GLY A C 1
ATOM 1322 O O . GLY A 1 163 ? -1.543 6.447 22.773 1.00 78.69 163 GLY A O 1
ATOM 1323 N N . THR A 1 164 ? -1.449 7.696 20.881 1.00 89.81 164 THR A N 1
ATOM 1324 C CA . THR A 1 164 ? -1.907 6.678 19.945 1.00 89.81 164 THR A CA 1
ATOM 1325 C C . THR A 1 164 ? -0.705 5.967 19.321 1.00 89.81 164 THR A C 1
ATOM 1327 O O . THR A 1 164 ? 0.219 6.608 18.827 1.00 89.81 164 THR A O 1
ATOM 1330 N N . PHE A 1 165 ? -0.714 4.636 19.351 1.00 92.44 165 PHE A N 1
ATOM 1331 C CA . PHE A 1 165 ? 0.342 3.779 18.799 1.00 92.44 165 PHE A CA 1
ATOM 1332 C C . PHE A 1 165 ? -0.282 2.698 17.932 1.00 92.44 165 PHE A C 1
ATOM 1334 O O . PHE A 1 165 ? -1.312 2.150 18.315 1.00 92.44 165 PHE A O 1
ATOM 1341 N N . GLY A 1 166 ? 0.338 2.350 16.811 1.00 91.88 166 GLY A N 1
ATOM 1342 C CA . GLY A 1 166 ? -0.186 1.334 15.906 1.00 91.88 166 GLY A CA 1
ATOM 1343 C C . GLY A 1 166 ? 0.899 0.659 15.088 1.00 91.88 166 GLY A C 1
ATOM 1344 O O . GLY A 1 166 ? 2.087 0.914 15.274 1.00 91.88 166 GLY A O 1
ATOM 1345 N N . THR A 1 167 ? 0.460 -0.213 14.190 1.00 93.06 167 THR A N 1
ATOM 1346 C CA . THR A 1 167 ? 1.320 -0.866 13.195 1.00 93.06 167 THR A CA 1
ATOM 1347 C C . THR A 1 167 ? 0.941 -0.419 11.798 1.00 93.06 167 THR A C 1
ATOM 1349 O O . THR A 1 167 ? -0.201 -0.020 11.558 1.00 93.06 167 TH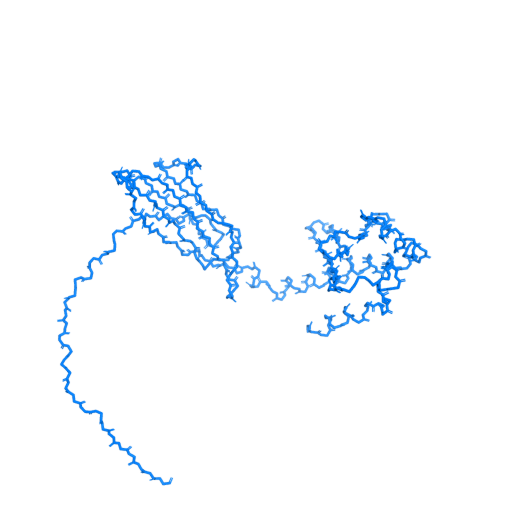R A O 1
ATOM 1352 N N . ASP A 1 168 ? 1.888 -0.536 10.872 1.00 94.94 168 ASP A N 1
ATOM 1353 C CA . ASP A 1 168 ? 1.589 -0.419 9.451 1.00 94.94 168 ASP A CA 1
ATOM 1354 C C . ASP A 1 168 ? 0.559 -1.471 9.017 1.00 94.94 168 ASP A C 1
ATOM 1356 O O . ASP A 1 168 ? 0.311 -2.470 9.696 1.00 94.94 168 ASP A O 1
ATOM 1360 N N . VAL A 1 169 ? -0.060 -1.245 7.862 1.00 97.44 169 VAL A N 1
ATOM 1361 C CA . VAL A 1 169 ? -0.995 -2.207 7.276 1.00 97.44 169 VAL A CA 1
ATOM 1362 C C . VAL A 1 169 ? -0.221 -3.399 6.717 1.00 97.44 169 VAL A C 1
ATOM 1364 O O . VAL A 1 169 ? 0.560 -3.250 5.770 1.00 97.44 169 VAL A O 1
ATOM 1367 N N . LEU A 1 170 ? -0.476 -4.581 7.275 1.00 96.94 170 LEU A N 1
ATOM 1368 C CA . LEU A 1 170 ? 0.211 -5.823 6.935 1.00 96.94 170 LEU A CA 1
ATOM 1369 C C . LEU A 1 170 ? -0.673 -6.735 6.069 1.00 96.94 170 LEU A C 1
ATOM 1371 O O . LEU A 1 170 ? -1.887 -6.799 6.290 1.00 96.94 170 LEU A O 1
ATOM 1375 N N . PRO A 1 171 ? -0.094 -7.441 5.082 1.00 97.31 171 PRO A N 1
ATOM 1376 C CA . PRO A 1 171 ? -0.830 -8.385 4.250 1.00 97.31 171 PRO A CA 1
ATOM 1377 C C . PRO A 1 171 ? -1.109 -9.703 4.986 1.00 97.31 171 PRO A C 1
ATOM 1379 O O . PRO A 1 171 ? -0.288 -10.184 5.767 1.00 97.31 171 PRO A O 1
ATOM 1382 N N . ASN A 1 172 ? -2.250 -10.313 4.676 1.00 96.19 172 ASN A N 1
ATOM 1383 C CA . ASN A 1 172 ? -2.609 -11.682 5.035 1.00 96.19 172 ASN A CA 1
ATOM 1384 C C . ASN A 1 172 ? -2.343 -12.635 3.859 1.00 96.19 172 ASN A C 1
ATOM 1386 O O . ASN A 1 172 ? -2.239 -12.219 2.703 1.00 96.19 172 ASN A O 1
ATOM 1390 N N . SER A 1 173 ? -2.274 -13.939 4.138 1.00 94.38 173 SER A N 1
ATOM 1391 C CA . SER A 1 173 ? -2.077 -14.974 3.111 1.00 94.38 173 SER A CA 1
ATOM 1392 C C . SER A 1 173 ? -3.279 -15.166 2.176 1.00 94.38 173 SER A C 1
ATOM 1394 O O . SER A 1 173 ? -3.121 -15.724 1.095 1.00 94.38 173 SER A O 1
ATOM 1396 N N . ASP A 1 174 ? -4.465 -14.699 2.568 1.00 94.06 174 ASP A N 1
ATOM 1397 C CA . ASP A 1 174 ? -5.714 -14.764 1.795 1.00 94.06 174 ASP A CA 1
ATOM 1398 C C . ASP A 1 174 ? -5.913 -13.565 0.840 1.00 94.06 174 ASP A C 1
ATOM 1400 O O . ASP A 1 174 ? -6.940 -13.452 0.163 1.00 94.06 174 ASP A O 1
ATOM 1404 N N . GLY A 1 175 ? -4.926 -12.665 0.773 1.00 92.06 175 GLY A N 1
ATOM 1405 C CA . GLY A 1 175 ? -4.966 -11.452 -0.042 1.00 92.06 175 GLY A CA 1
ATOM 1406 C C . GLY A 1 175 ? -5.689 -10.267 0.606 1.00 92.06 175 GLY A C 1
ATOM 1407 O O . GLY A 1 175 ? -5.823 -9.231 -0.041 1.00 92.06 175 GLY A O 1
ATOM 1408 N N . THR A 1 176 ? -6.138 -10.389 1.859 1.00 96.75 176 THR A N 1
ATOM 1409 C CA . THR A 1 176 ? -6.660 -9.265 2.654 1.00 96.75 176 THR A CA 1
ATOM 1410 C C . THR A 1 176 ? -5.553 -8.604 3.480 1.00 96.75 176 THR A C 1
ATOM 1412 O O . THR A 1 176 ? -4.388 -9.006 3.434 1.00 96.75 176 THR A O 1
ATOM 1415 N N . TYR A 1 177 ? -5.903 -7.581 4.255 1.00 97.88 177 TYR A N 1
ATOM 1416 C CA . TYR A 1 177 ? -4.985 -6.858 5.126 1.00 97.88 177 TYR A CA 1
ATOM 1417 C C . TYR A 1 177 ? -5.479 -6.810 6.574 1.00 97.88 177 TYR A C 1
ATOM 1419 O O . TYR A 1 177 ? -6.658 -7.025 6.871 1.00 97.88 177 TYR A O 1
ATOM 1427 N N . HIS A 1 178 ? -4.557 -6.515 7.488 1.00 97.88 178 HIS A N 1
ATOM 1428 C CA . HIS A 1 178 ? -4.864 -6.212 8.879 1.00 97.88 178 HIS A CA 1
ATOM 1429 C C . HIS A 1 178 ? -3.998 -5.061 9.410 1.00 97.88 178 HIS A C 1
ATOM 1431 O O . HIS A 1 178 ? -2.922 -4.766 8.891 1.00 97.88 178 HIS A O 1
ATOM 1437 N N . THR A 1 179 ? -4.477 -4.400 10.461 1.00 98.25 179 THR A N 1
ATOM 1438 C CA . THR A 1 179 ? -3.732 -3.382 11.218 1.00 98.25 179 THR A CA 1
ATOM 1439 C C . THR A 1 179 ? -4.328 -3.243 12.621 1.00 98.25 179 THR A C 1
ATOM 1441 O O . THR A 1 179 ? -5.372 -3.824 12.938 1.00 98.25 179 THR A O 1
ATOM 1444 N N . TRP A 1 180 ? -3.681 -2.477 13.493 1.00 97.38 180 TRP A N 1
ATOM 1445 C CA . TRP A 1 180 ? -4.247 -2.106 14.781 1.00 97.38 180 TRP A CA 1
ATOM 1446 C C . TRP A 1 180 ? -3.734 -0.753 15.263 1.00 97.38 180 TRP A C 1
ATOM 1448 O O . TRP A 1 180 ? -2.603 -0.361 14.975 1.00 97.38 180 TRP A O 1
ATOM 1458 N N . LEU A 1 181 ? -4.563 -0.087 16.067 1.00 97.00 181 LEU A N 1
ATOM 1459 C CA . LEU A 1 181 ? -4.198 1.098 16.836 1.00 97.00 181 LEU A CA 1
ATOM 1460 C C . LEU A 1 181 ? -4.602 0.953 18.292 1.00 97.00 181 LEU A C 1
ATOM 1462 O O . LEU A 1 181 ? -5.644 0.397 18.629 1.00 97.00 181 LEU A O 1
ATOM 1466 N N . SER A 1 182 ? -3.802 1.531 19.168 1.00 96.31 182 SER A N 1
ATOM 1467 C CA . SER A 1 182 ? -4.019 1.555 20.602 1.00 96.31 182 SER A CA 1
ATOM 1468 C C . SER A 1 182 ? -3.915 2.954 21.171 1.00 96.31 182 SER A C 1
ATOM 1470 O O . SER A 1 182 ? -3.213 3.790 20.609 1.00 96.31 182 SER A O 1
ATOM 1472 N N . ILE A 1 183 ? -4.566 3.173 22.306 1.00 95.56 183 ILE A N 1
ATOM 1473 C CA . ILE A 1 183 ? -4.512 4.420 23.060 1.00 95.56 183 ILE A CA 1
ATOM 1474 C C . ILE A 1 183 ? -4.525 4.121 24.560 1.00 95.56 183 ILE A C 1
ATOM 1476 O O . ILE A 1 183 ? -5.210 3.201 25.012 1.00 95.56 183 ILE A O 1
ATOM 1480 N N . LYS A 1 184 ? -3.742 4.875 25.339 1.00 94.44 184 LYS A N 1
ATOM 1481 C CA . LYS A 1 184 ? -3.768 4.810 26.809 1.00 94.44 184 LYS A CA 1
ATOM 1482 C C . LYS A 1 184 ? -4.819 5.771 27.354 1.00 94.44 184 LYS A C 1
ATOM 1484 O O . LYS A 1 184 ? -4.809 6.944 26.990 1.00 94.44 184 LYS A O 1
ATOM 1489 N N . VAL A 1 185 ? -5.688 5.284 28.231 1.00 93.38 185 VAL A N 1
ATOM 1490 C CA . VAL A 1 185 ? -6.817 6.041 28.785 1.00 93.38 185 VAL A CA 1
ATOM 1491 C C . VAL A 1 185 ? -6.987 5.753 30.275 1.00 93.38 185 VAL A C 1
ATOM 1493 O O . VAL A 1 185 ? -6.536 4.720 30.767 1.00 93.38 185 VAL A O 1
ATOM 1496 N N . ASP A 1 186 ? -7.647 6.667 30.986 1.00 93.31 186 ASP A N 1
ATOM 1497 C CA . ASP A 1 186 ? -8.160 6.400 32.332 1.00 93.31 186 ASP A CA 1
ATOM 1498 C C . ASP A 1 186 ? -9.353 5.439 32.229 1.00 93.31 186 ASP A C 1
ATOM 1500 O O . ASP A 1 186 ? -10.227 5.657 31.385 1.00 93.31 186 ASP A O 1
ATOM 1504 N N . ILE A 1 187 ? -9.430 4.432 33.106 1.00 90.94 187 ILE A N 1
ATOM 1505 C CA . ILE A 1 187 ? -10.524 3.439 33.118 1.00 90.94 187 ILE A CA 1
ATOM 1506 C C . ILE A 1 187 ? -11.898 4.124 33.208 1.00 90.94 187 ILE A C 1
ATOM 1508 O O . ILE A 1 187 ? -12.822 3.769 32.484 1.00 90.94 187 ILE A O 1
ATOM 1512 N N . GLU A 1 188 ? -12.017 5.172 34.026 1.00 89.56 188 GLU A N 1
ATOM 1513 C CA . GLU A 1 188 ? -13.259 5.947 34.197 1.00 89.56 188 GLU A CA 1
ATOM 1514 C C . GLU A 1 188 ? -13.692 6.702 32.933 1.00 89.56 188 GLU A C 1
ATOM 1516 O O . GLU A 1 188 ? -14.843 7.110 32.801 1.00 89.56 188 GLU A O 1
ATOM 1521 N N . LYS A 1 189 ? -12.761 6.930 32.001 1.00 90.19 189 LYS A N 1
ATOM 1522 C CA . LYS A 1 189 ? -13.013 7.673 30.763 1.00 90.19 189 LYS A CA 1
ATOM 1523 C C . LYS A 1 189 ? -13.078 6.769 29.539 1.00 90.19 189 LYS A C 1
ATOM 1525 O O . LYS A 1 189 ? -13.188 7.295 28.433 1.00 90.19 189 LYS A O 1
ATOM 1530 N N . ARG A 1 190 ? -13.002 5.448 29.710 1.00 89.25 190 ARG A N 1
ATOM 1531 C CA . ARG A 1 190 ? -12.990 4.468 28.619 1.00 89.25 190 ARG A CA 1
ATOM 1532 C C . ARG A 1 190 ? -14.126 4.680 27.624 1.00 89.25 190 ARG A C 1
ATOM 1534 O O . ARG A 1 190 ? -13.886 4.710 26.420 1.00 89.25 190 ARG A O 1
ATOM 1541 N N . ASP A 1 191 ? -15.340 4.872 28.124 1.00 89.75 191 ASP A N 1
ATOM 1542 C CA . ASP A 1 191 ? -16.552 4.829 27.299 1.00 89.75 191 ASP A CA 1
ATOM 1543 C C . ASP A 1 191 ? -16.697 6.051 26.366 1.00 89.75 191 ASP A C 1
ATOM 1545 O O . ASP A 1 191 ? -17.465 6.015 25.400 1.00 89.75 191 ASP A O 1
ATOM 1549 N N . TYR A 1 192 ? -15.896 7.103 26.592 1.00 92.50 192 TYR A N 1
ATOM 1550 C CA . TYR A 1 192 ? -15.784 8.265 25.701 1.00 92.50 192 TYR A CA 1
ATOM 1551 C C . TYR A 1 192 ? -14.937 7.990 24.452 1.00 92.50 192 TYR A C 1
ATOM 1553 O O . TYR A 1 192 ? -14.965 8.784 23.508 1.00 92.50 192 TYR A O 1
ATOM 1561 N N . TYR A 1 193 ? -14.166 6.898 24.432 1.00 94.44 193 TYR A N 1
ATOM 1562 C CA . TYR A 1 193 ? -13.282 6.560 23.322 1.00 94.44 193 TYR A CA 1
ATOM 1563 C C . TYR A 1 193 ? -13.938 5.567 22.371 1.00 94.44 193 TYR A C 1
ATOM 1565 O O . TYR A 1 193 ? -14.428 4.505 22.754 1.00 94.44 193 TYR A O 1
ATOM 1573 N N . ARG A 1 194 ? -13.893 5.899 21.084 1.00 96.25 194 ARG A N 1
ATOM 1574 C CA . ARG A 1 194 ? -14.383 5.052 19.998 1.00 96.25 194 ARG A CA 1
ATOM 1575 C C . ARG A 1 194 ? -13.309 4.924 18.924 1.00 96.25 194 ARG A C 1
ATOM 1577 O O . ARG A 1 194 ? -12.630 5.901 18.600 1.00 96.25 194 ARG A O 1
ATOM 1584 N N . CYS A 1 195 ? -13.177 3.727 18.367 1.00 96.94 195 CYS A N 1
ATOM 1585 C CA . CYS A 1 195 ? -12.355 3.468 17.194 1.00 96.94 195 CYS A CA 1
ATOM 1586 C C . CYS A 1 195 ? -13.189 3.705 15.934 1.00 96.94 195 CYS A C 1
ATOM 1588 O O . CYS A 1 195 ? -14.268 3.132 15.797 1.00 96.94 195 CYS A O 1
ATOM 1590 N N . TYR A 1 196 ? -12.691 4.544 15.033 1.00 97.25 196 TYR A N 1
ATOM 1591 C CA . TYR A 1 196 ? -13.302 4.854 13.744 1.00 97.25 196 TYR A CA 1
ATOM 1592 C C . TYR A 1 196 ? -12.475 4.216 12.639 1.00 97.25 196 TYR A C 1
ATOM 1594 O O . TYR A 1 196 ? -11.268 4.451 12.567 1.00 97.25 196 TYR A O 1
ATOM 1602 N N . VAL A 1 197 ? -13.131 3.445 11.779 1.00 97.94 197 VAL A N 1
ATOM 1603 C CA . VAL A 1 197 ? -12.520 2.782 10.628 1.00 97.94 197 VAL A CA 1
ATOM 1604 C C . VAL A 1 197 ? -13.219 3.255 9.360 1.00 97.94 197 VAL A C 1
ATOM 1606 O O . VAL A 1 197 ? -14.405 3.001 9.152 1.00 97.94 197 VAL A O 1
ATOM 1609 N N . GLU A 1 198 ? -12.472 3.947 8.511 1.00 97.94 198 GLU A N 1
ATOM 1610 C CA . GLU A 1 198 ? -12.897 4.404 7.193 1.00 97.94 198 GLU A CA 1
ATOM 1611 C C . GLU A 1 198 ? -12.180 3.564 6.134 1.00 97.94 198 GLU A C 1
ATOM 1613 O O . GLU A 1 198 ? -10.956 3.415 6.156 1.00 97.94 198 GLU A O 1
ATOM 1618 N N . HIS A 1 199 ? -12.949 2.972 5.223 1.00 98.00 199 HIS A N 1
ATOM 1619 C CA . HIS A 1 199 ? -12.433 2.037 4.228 1.00 98.00 199 HIS A CA 1
ATOM 1620 C C . HIS A 1 199 ? -13.341 2.000 2.999 1.00 98.00 199 HIS A C 1
ATOM 1622 O O . HIS A 1 199 ? -14.554 2.155 3.123 1.00 98.00 199 HIS A O 1
ATOM 1628 N N . ALA A 1 200 ? -12.773 1.760 1.815 1.00 96.44 200 ALA A N 1
ATOM 1629 C CA . ALA A 1 200 ? -13.508 1.790 0.548 1.00 96.44 200 ALA A CA 1
ATOM 1630 C C . ALA A 1 200 ? -14.612 0.720 0.430 1.00 96.44 200 ALA A C 1
ATOM 1632 O O . ALA A 1 200 ? -15.505 0.860 -0.415 1.00 96.44 200 ALA A O 1
ATOM 1633 N N . GLY A 1 201 ? -14.528 -0.346 1.233 1.00 95.38 201 GLY A N 1
ATOM 1634 C CA . GLY A 1 201 ? -15.527 -1.406 1.353 1.00 95.38 201 GLY A CA 1
ATOM 1635 C C . GLY A 1 201 ? -16.672 -1.090 2.315 1.00 95.38 201 GLY A C 1
ATOM 1636 O O . GLY A 1 201 ? -17.630 -1.857 2.372 1.00 95.38 201 GLY A O 1
ATOM 1637 N N . LEU A 1 202 ? -16.620 0.033 3.039 1.00 97.12 202 LEU A N 1
ATOM 1638 C CA . LEU A 1 202 ? -17.693 0.472 3.925 1.00 97.12 202 LEU A CA 1
ATOM 1639 C C . LEU A 1 202 ? -18.462 1.658 3.324 1.00 97.12 202 LEU A C 1
ATOM 1641 O O . LEU A 1 202 ? -17.846 2.637 2.906 1.00 97.12 202 LEU A O 1
ATOM 1645 N N . PRO A 1 203 ? -19.808 1.644 3.342 1.00 96.12 203 PRO A N 1
ATOM 1646 C CA . PRO A 1 203 ? -20.599 2.797 2.911 1.00 96.12 203 PRO A CA 1
ATOM 1647 C C . PRO A 1 203 ? -20.541 3.963 3.911 1.00 96.12 203 PRO A C 1
ATOM 1649 O O . PRO A 1 203 ? -20.778 5.112 3.544 1.00 96.12 203 PRO A O 1
ATOM 1652 N N . LYS A 1 204 ? -20.270 3.670 5.188 1.00 96.75 204 LYS A N 1
ATOM 1653 C CA . LYS A 1 204 ? -20.115 4.633 6.285 1.00 96.75 204 LYS A CA 1
ATOM 1654 C C . LYS A 1 204 ? -19.013 4.146 7.228 1.00 96.75 204 LYS A C 1
ATOM 1656 O O . LYS A 1 204 ? -18.802 2.937 7.294 1.00 96.75 204 LYS A O 1
ATOM 1661 N N . PRO A 1 205 ? -18.354 5.038 7.986 1.00 96.69 205 PRO A N 1
ATOM 1662 C CA . PRO A 1 205 ? -17.318 4.631 8.926 1.00 96.69 205 PRO A CA 1
ATOM 1663 C C . PRO A 1 205 ? -17.839 3.590 9.923 1.00 96.69 205 PRO A C 1
ATOM 1665 O O . PRO A 1 205 ? -18.924 3.753 10.488 1.00 96.69 205 PRO A O 1
ATOM 1668 N N . LEU A 1 206 ? -17.057 2.539 10.158 1.00 97.25 206 LEU A N 1
ATOM 1669 C CA . LEU A 1 206 ? -17.327 1.564 11.207 1.00 97.25 206 LEU A CA 1
ATOM 1670 C C . LEU A 1 206 ? -16.844 2.146 12.542 1.00 97.25 206 LEU A C 1
ATOM 1672 O O . LEU A 1 206 ? -15.678 2.517 12.678 1.00 97.25 206 LEU A O 1
ATOM 1676 N N . ILE A 1 207 ? -17.751 2.241 13.516 1.00 96.62 207 ILE A N 1
ATOM 1677 C CA . ILE A 1 207 ? -17.492 2.843 14.828 1.00 96.62 207 ILE A CA 1
ATOM 1678 C C . ILE A 1 207 ? -17.603 1.754 15.887 1.00 96.62 207 ILE A C 1
ATOM 1680 O O . ILE A 1 207 ? -18.683 1.207 16.099 1.00 96.62 207 ILE A O 1
ATOM 1684 N N . VAL A 1 208 ? -16.497 1.453 16.567 1.00 95.88 208 VAL A N 1
ATOM 1685 C CA . VAL A 1 208 ? -16.419 0.348 17.532 1.00 95.88 208 VAL A CA 1
ATOM 1686 C C . VAL A 1 208 ? -15.988 0.869 18.900 1.00 95.88 208 VAL A C 1
ATOM 1688 O O . VAL A 1 208 ? -15.021 1.625 19.017 1.00 95.88 208 VAL A O 1
ATOM 1691 N N . ALA A 1 209 ? -16.725 0.478 19.938 1.00 93.38 209 ALA A N 1
ATOM 1692 C CA . ALA A 1 209 ? -16.331 0.647 21.335 1.00 93.38 209 ALA A CA 1
ATOM 1693 C C . ALA A 1 209 ? -15.746 -0.644 21.891 1.00 93.38 209 ALA A C 1
ATOM 1695 O O . ALA A 1 209 ? -15.910 -1.722 21.323 1.00 93.38 209 ALA A O 1
ATOM 1696 N N . TRP A 1 210 ? -15.096 -0.520 23.040 1.00 91.06 210 TRP A N 1
ATOM 1697 C CA . TRP A 1 210 ? -14.920 -1.671 23.904 1.00 91.06 210 TRP A CA 1
ATOM 1698 C C . TRP A 1 210 ? -16.269 -2.085 24.504 1.00 91.06 210 TRP A C 1
ATOM 1700 O O . TRP A 1 210 ? -17.035 -1.234 24.949 1.00 91.06 210 TRP A O 1
ATOM 1710 N N . GLU A 1 211 ? -16.529 -3.386 24.524 1.00 84.56 211 GLU A N 1
ATOM 1711 C CA . GLU A 1 211 ? -17.676 -3.993 25.195 1.00 84.56 211 GLU A CA 1
ATOM 1712 C C . GLU A 1 211 ? -17.156 -5.057 26.163 1.00 84.56 211 GLU A C 1
ATOM 1714 O O . GLU A 1 211 ? -16.160 -5.736 25.873 1.00 84.56 211 GLU A O 1
ATOM 1719 N N . GLU A 1 212 ? -17.821 -5.208 27.310 1.00 74.88 212 GLU A N 1
ATOM 1720 C CA . GLU A 1 212 ? -17.521 -6.304 28.227 1.00 74.88 212 GLU A CA 1
ATOM 1721 C C . GLU A 1 212 ? -17.770 -7.642 27.524 1.00 74.88 212 GLU A C 1
ATOM 1723 O O . GLU A 1 212 ? -18.799 -7.807 26.860 1.00 74.88 212 GLU A O 1
ATOM 1728 N N . PRO A 1 213 ? -16.859 -8.626 27.643 1.00 69.56 213 PRO A N 1
ATOM 1729 C CA . PRO A 1 213 ? -17.162 -9.979 27.216 1.00 69.56 213 PRO A CA 1
ATOM 1730 C C . PRO A 1 213 ? -18.373 -10.451 28.020 1.00 69.56 213 PRO A C 1
ATOM 1732 O O . PRO A 1 213 ? -18.248 -10.693 29.218 1.00 69.56 213 PRO A O 1
ATOM 1735 N N . GLY A 1 214 ? -19.539 -10.545 27.377 1.00 51.62 214 GLY A N 1
ATOM 1736 C CA . GLY A 1 214 ? -20.751 -10.998 28.045 1.00 51.62 214 GLY A CA 1
ATOM 1737 C C . GLY A 1 214 ? -20.488 -12.322 28.755 1.00 51.62 214 GLY A C 1
ATOM 1738 O O . GLY A 1 214 ? -19.993 -13.273 28.137 1.00 51.62 214 GLY A O 1
ATOM 1739 N N . GLU A 1 215 ? -20.797 -12.376 30.052 1.00 40.56 215 GLU A N 1
ATOM 1740 C CA . GLU A 1 215 ? -20.902 -13.635 30.774 1.00 40.56 215 GLU A CA 1
ATOM 1741 C C . GLU A 1 215 ? -21.845 -14.526 29.970 1.00 40.56 215 GLU A C 1
ATOM 1743 O O . GLU A 1 215 ? -23.039 -14.253 29.833 1.00 40.56 215 GLU A O 1
ATOM 1748 N N . ARG A 1 216 ? -21.302 -15.593 29.379 1.00 40.66 216 ARG A N 1
ATOM 1749 C CA . ARG A 1 216 ? -22.126 -16.691 28.895 1.00 40.66 216 ARG A CA 1
ATOM 1750 C C . ARG A 1 216 ? -22.839 -17.231 30.127 1.00 40.66 216 ARG A C 1
ATOM 1752 O O . ARG A 1 216 ? -22.254 -18.010 30.875 1.00 40.66 216 ARG A O 1
ATOM 1759 N N . THR A 1 217 ? -24.081 -16.817 30.345 1.00 35.47 217 THR A N 1
ATOM 1760 C CA . THR A 1 217 ? -25.014 -17.511 31.225 1.00 35.47 217 THR A CA 1
ATOM 1761 C C . THR A 1 217 ? -25.226 -18.891 30.618 1.00 35.47 217 THR A C 1
ATOM 1763 O O . THR A 1 217 ? -26.073 -19.122 29.759 1.00 35.47 217 THR A O 1
ATOM 1766 N N . GLY A 1 218 ? -24.347 -19.813 31.000 1.00 39.12 218 GLY A N 1
ATOM 1767 C CA . GLY A 1 218 ? -24.462 -21.219 30.687 1.00 39.12 218 GLY A CA 1
ATOM 1768 C C . GLY A 1 218 ? -25.679 -21.766 31.411 1.00 39.12 218 GLY A C 1
ATOM 1769 O O . GLY A 1 218 ? -25.560 -22.284 32.516 1.00 39.12 218 GLY A O 1
ATOM 1770 N N . VAL A 1 219 ? -26.847 -21.692 30.775 1.00 35.44 219 VAL A N 1
ATOM 1771 C CA . VAL A 1 219 ? -27.888 -22.690 31.011 1.00 35.44 219 VAL A CA 1
ATOM 1772 C C . VAL A 1 219 ? -27.341 -23.978 30.406 1.00 35.44 219 VAL A C 1
ATOM 1774 O O . VAL A 1 219 ? -27.503 -24.263 29.222 1.00 35.44 219 VAL A O 1
ATOM 1777 N N . GLY A 1 220 ? -26.565 -24.694 31.218 1.00 36.16 220 GLY A N 1
ATOM 1778 C CA . GLY A 1 220 ? -26.084 -26.023 30.899 1.00 36.16 220 GLY A CA 1
ATOM 1779 C C . GLY A 1 220 ? -27.285 -26.941 30.741 1.00 36.16 220 GLY A C 1
ATOM 1780 O O . GLY A 1 220 ? -27.930 -27.298 31.722 1.00 36.16 220 GLY A O 1
ATOM 1781 N N . VAL A 1 221 ? -27.580 -27.329 29.504 1.00 34.25 221 VAL A N 1
ATOM 1782 C CA . VAL A 1 221 ? -28.280 -28.587 29.265 1.00 34.25 221 VAL A CA 1
ATOM 1783 C C . VAL A 1 221 ? -27.286 -29.684 29.661 1.00 34.25 221 VAL A C 1
ATOM 1785 O O . VAL A 1 221 ? -26.174 -29.689 29.122 1.00 34.25 221 VAL A O 1
ATOM 1788 N N . PRO A 1 222 ? -27.605 -30.575 30.616 1.00 34.47 222 PRO A N 1
ATOM 1789 C CA . PRO A 1 222 ? -26.711 -31.669 30.955 1.00 34.47 222 PRO A CA 1
ATOM 1790 C C . PRO A 1 222 ? -26.628 -32.592 29.739 1.00 34.47 222 PRO A C 1
ATOM 1792 O O . PRO A 1 222 ? -27.623 -33.197 29.347 1.00 34.47 222 PRO A O 1
ATOM 1795 N N . VAL A 1 223 ? -25.453 -32.683 29.119 1.00 40.25 223 VAL A N 1
ATOM 1796 C CA . VAL A 1 223 ? -25.174 -33.759 28.167 1.00 40.25 223 VAL A CA 1
ATOM 1797 C C . VAL A 1 223 ? -24.757 -34.957 29.006 1.00 40.25 223 VAL A C 1
ATOM 1799 O O . VAL A 1 223 ? -23.646 -35.015 29.530 1.00 40.25 223 VAL A O 1
ATOM 1802 N N . GLU A 1 224 ? -25.702 -35.871 29.198 1.00 33.69 224 GLU A N 1
ATOM 1803 C CA . GLU A 1 224 ? -25.481 -37.164 29.831 1.00 33.69 224 GLU A CA 1
ATOM 1804 C C . GLU A 1 224 ? -24.430 -37.939 29.025 1.00 33.69 224 GLU A C 1
ATOM 1806 O O . GLU A 1 224 ? -24.615 -38.270 27.853 1.00 33.69 224 GLU A O 1
ATOM 1811 N N . CYS A 1 225 ? -23.283 -38.198 29.649 1.00 42.16 225 CYS A N 1
ATOM 1812 C CA . CYS A 1 225 ? -22.244 -39.035 29.076 1.00 42.16 225 CYS A CA 1
ATOM 1813 C C . CYS A 1 225 ? -22.661 -40.495 29.284 1.00 42.16 225 CYS A C 1
ATOM 1815 O O . CYS A 1 225 ? -22.408 -41.079 30.335 1.00 42.16 225 CYS A O 1
ATOM 1817 N N . GLY A 1 226 ? -23.358 -41.070 28.306 1.00 40.78 226 GLY A N 1
ATOM 1818 C CA . GLY A 1 226 ? -23.831 -42.443 28.411 1.00 40.78 226 GLY A CA 1
ATOM 1819 C C . GLY A 1 226 ? -24.428 -42.971 27.120 1.00 40.78 226 GLY A C 1
ATOM 1820 O O . GLY A 1 226 ? -25.639 -42.951 26.973 1.00 40.78 226 GLY A O 1
ATOM 1821 N N . GLN A 1 227 ? -23.582 -43.473 26.216 1.00 37.53 227 GLN A N 1
ATOM 1822 C CA . GLN A 1 227 ? -23.705 -44.818 25.627 1.00 37.53 227 GLN A CA 1
ATOM 1823 C C . GLN A 1 227 ? -22.670 -45.021 24.508 1.00 37.53 227 GLN A C 1
ATOM 1825 O O . GLN A 1 227 ? -22.685 -44.374 23.469 1.00 37.53 227 GLN A O 1
ATOM 1830 N N . THR A 1 228 ? -21.738 -45.930 24.802 1.00 39.53 228 THR A N 1
ATOM 1831 C CA . THR A 1 228 ? -20.956 -46.802 23.910 1.00 39.53 228 THR A CA 1
ATOM 1832 C C . THR A 1 228 ? -21.031 -46.549 22.397 1.00 39.53 228 THR A C 1
ATOM 1834 O O . THR A 1 228 ? -22.045 -46.831 21.761 1.00 39.53 228 THR A O 1
ATOM 1837 N N . CYS A 1 229 ? -19.890 -46.186 21.797 1.00 32.81 229 CYS A N 1
ATOM 1838 C CA . CYS A 1 229 ? -19.642 -46.405 20.371 1.00 32.81 229 CYS A CA 1
ATOM 1839 C C . CYS A 1 229 ? -19.753 -47.908 20.053 1.00 32.81 229 CYS A C 1
ATOM 1841 O O . CYS A 1 229 ? -19.020 -48.697 20.659 1.00 32.81 229 CYS A O 1
ATOM 1843 N N . PRO A 1 230 ? -20.588 -48.332 19.088 1.00 34.66 230 PRO A N 1
ATOM 1844 C CA . PRO A 1 230 ? -20.523 -49.685 18.571 1.00 34.66 230 PRO A CA 1
ATOM 1845 C C . PRO A 1 230 ? -19.274 -49.810 17.697 1.00 34.66 230 PRO A C 1
ATOM 1847 O O . PRO A 1 230 ? -19.184 -49.240 16.609 1.00 34.66 230 PRO A O 1
ATOM 1850 N N . LEU A 1 231 ? -18.307 -50.590 18.175 1.00 44.50 231 LEU A N 1
ATOM 1851 C CA . LEU A 1 231 ? -17.377 -51.277 17.293 1.00 44.50 231 LEU A CA 1
ATOM 1852 C C . LEU A 1 231 ? -18.194 -52.258 16.445 1.00 44.50 231 LEU A C 1
ATOM 1854 O O . LEU A 1 231 ? -18.814 -53.172 16.982 1.00 44.50 231 LEU A O 1
ATOM 1858 N N . SER A 1 232 ? -18.163 -52.109 15.124 1.00 37.69 232 SER A N 1
ATOM 1859 C CA . SER A 1 232 ? -18.390 -53.245 14.233 1.00 37.69 232 SER A CA 1
ATOM 1860 C C . SER A 1 232 ? -17.434 -53.157 13.050 1.00 37.69 232 SER A C 1
ATOM 1862 O O . SER A 1 232 ? -17.536 -52.290 12.186 1.00 37.69 232 SER A O 1
ATOM 1864 N N . GLY A 1 233 ? -16.446 -54.050 13.067 1.00 38.47 233 GLY A N 1
ATOM 1865 C CA . GLY A 1 233 ? -15.802 -54.519 11.853 1.00 38.47 233 GLY A CA 1
ATOM 1866 C C . GLY A 1 233 ? -16.650 -55.631 11.235 1.00 38.47 233 GLY A C 1
ATOM 1867 O O . GLY A 1 233 ? -17.333 -56.352 11.959 1.00 38.47 233 GLY A O 1
ATOM 1868 N N . HIS A 1 234 ? -16.616 -55.750 9.908 1.00 38.22 234 HIS A N 1
ATOM 1869 C CA . HIS A 1 234 ? -15.987 -56.859 9.173 1.00 38.22 234 HIS A CA 1
ATOM 1870 C C . HIS A 1 234 ? -16.635 -57.119 7.796 1.00 38.22 234 HIS A C 1
ATOM 1872 O O . HIS A 1 234 ? -17.840 -57.311 7.679 1.00 38.22 234 HIS A O 1
ATOM 1878 N N . THR A 1 235 ? -15.746 -57.250 6.799 1.00 38.12 235 THR A N 1
ATOM 1879 C CA . THR A 1 235 ? -15.763 -58.163 5.629 1.00 38.12 235 THR A CA 1
ATOM 1880 C C . THR A 1 235 ? -16.875 -58.071 4.582 1.00 38.12 235 THR A C 1
ATOM 1882 O O . THR A 1 235 ? -18.003 -58.499 4.813 1.00 38.12 235 THR A O 1
ATOM 1885 N N . LYS A 1 236 ? -16.463 -57.789 3.341 1.00 41.72 236 LYS A N 1
ATOM 1886 C CA . LYS A 1 236 ? -16.145 -58.848 2.366 1.00 41.72 236 LYS A CA 1
ATOM 1887 C C . LYS A 1 236 ? -15.008 -58.413 1.450 1.00 41.72 236 LYS A C 1
ATOM 1889 O O . LYS A 1 236 ? -14.913 -57.192 1.210 1.00 41.72 236 LYS A O 1
#

Foldseek 3Di:
DVVVVVVVVVVPPPPPPVPQDPDDDPDDKDKDWDWAWDADPVRDIDIWTFMDIRNHGAKTADLVVLAIDGPDPSSVVVRVVCVVPSVNSVVSNCCRNPVRVVVVVVCCVVCVCVVVDWDAWDKDWDWADDPPQKIKIKIKIDF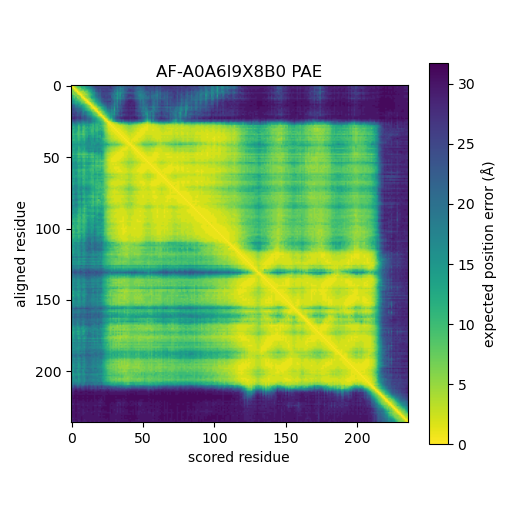TPDQDKDKFKDFQNHTDPPQKDWDHWAADPVRGIIIMIMHMDGNVRQQRIWMWMDDPNDPHIDIDGHDPPDPPPPPDPDPDPDDDDDDDDDDD

Nearest PDB structures (foldseek):
  7rno-assembly1_A  TM=8.006E-01  e=8.165E-20  Homo sapiens
  5d7l-assembly1_A  TM=8.408E-01  e=4.259E-19  Homo sapiens
  7edo-assembly2_D  TM=8.630E-01  e=1.704E-17  Trichosurus vulpecula
  7umg-assembly1_A  TM=7.639E-01  e=1.783E-18  Homo sapiens
  5f1i-assembly8_V  TM=7.898E-01  e=2.956E-17  Canis lupus familiaris

Organism: NCBI:txid35019

Mean predicted aligned error: 12.47 Å